Protein AF-A0A662J1X0-F1 (afdb_monomer)

Sequence (321 aa):
MKLNQGLIEALGNYLIKLSLKQIPLDTQYLPRQASPEALANYLIFMVSIDHRTGRGFKAKMEGRFYKGSDLLWKLGEIKWRKQPSFFTTTEMLKINMGEVVSWLTAPFSGKVVKKPGLRALLLRDTAKWLMKLFKGEAFKLIEAAQGSCMRLVELLRPFKAFSDPVAKKPYLLIKFLERGGLFQVEDPENLHVPVDNHLTRLALRIGLIELSRSDLETLRSGKVDLSFDVMLRMQTRSAFKRVADIAEVKPSILDDLLWLTGRTICLRQGAACVHKHKSPRKLQALVKGKWHRCPFEEVCEGLHDPAKRTLKEPEVTTWWY

Secondary structure (DSSP, 8-state):
-EE-HHHHHHHHHHHHHHTB------GGGS-TT--HHHHHHHHHHHHHT-S---TT-EEEETTEEEETHHHHHHHHHHHHHH-GGGGSHHHHHH--HHHHHHHSB-TTT--BPS-HHHHHHHHHHHHHHHHHHHTT-HHHHHHHTTT-HHHHHHHHTTSTTT--TT-HHHHHHHHHHHHTTS---S-GGG------HHHHHHHHHHT-EEPPHHHHHHHHHS---HHHHHHHHHHHHHHHHHHHHHTT--HHHHHHHHHHHHHHTS-SSS-GGGS-----HHHHTTB-S--SS-TTTTT-HHHH-HHHHT--------S--

Structure (mmCIF, N/CA/C/O backbone):
data_AF-A0A662J1X0-F1
#
_entry.id   AF-A0A662J1X0-F1
#
loop_
_atom_site.group_PDB
_atom_site.id
_atom_site.type_symbol
_atom_site.label_atom_id
_atom_site.label_alt_id
_atom_site.label_comp_id
_atom_site.label_asym_id
_atom_site.label_entity_id
_atom_site.label_seq_id
_atom_site.pdbx_PDB_ins_code
_atom_site.Cartn_x
_atom_site.Cartn_y
_atom_site.Cartn_z
_atom_site.occupancy
_atom_site.B_iso_or_equiv
_atom_site.auth_seq_id
_atom_site.auth_comp_id
_atom_site.auth_asym_id
_atom_site.auth_atom_id
_atom_site.pdbx_PDB_model_num
ATOM 1 N N . MET A 1 1 ? 3.361 10.763 -21.633 1.00 93.00 1 MET A N 1
ATOM 2 C CA . MET A 1 1 ? 3.734 9.412 -21.148 1.00 93.00 1 MET A CA 1
ATOM 3 C C . MET A 1 1 ? 2.938 8.323 -21.856 1.00 93.00 1 MET A C 1
ATOM 5 O O . MET A 1 1 ? 1.750 8.524 -22.092 1.00 93.00 1 MET A O 1
ATOM 9 N N . LYS A 1 2 ? 3.563 7.187 -22.180 1.00 95.69 2 LYS A N 1
ATOM 10 C CA . LYS A 1 2 ? 2.915 5.997 -22.768 1.00 95.69 2 LYS A CA 1
ATOM 11 C C . LYS A 1 2 ? 3.447 4.718 -22.113 1.00 95.69 2 LYS A C 1
ATOM 13 O O . LYS A 1 2 ? 4.482 4.749 -21.456 1.00 95.69 2 LYS A O 1
ATOM 18 N N . LEU A 1 3 ? 2.731 3.608 -22.265 1.00 97.94 3 LEU A N 1
ATOM 19 C CA . LEU A 1 3 ? 3.179 2.297 -21.787 1.00 97.94 3 LEU A CA 1
ATOM 20 C C . LEU A 1 3 ? 4.095 1.630 -22.820 1.00 97.94 3 LEU A C 1
ATOM 22 O O . LEU A 1 3 ? 3.709 1.539 -23.985 1.00 97.94 3 LEU A O 1
ATOM 26 N N . ASN A 1 4 ? 5.238 1.104 -22.378 1.00 97.94 4 ASN A N 1
ATOM 27 C CA . ASN A 1 4 ? 6.114 0.275 -23.208 1.00 97.94 4 ASN A CA 1
ATOM 28 C C . ASN A 1 4 ? 5.568 -1.164 -23.242 1.00 97.94 4 ASN A C 1
ATOM 30 O O . ASN A 1 4 ? 5.776 -1.925 -22.295 1.00 97.94 4 ASN A O 1
ATOM 34 N N . GLN A 1 5 ? 4.840 -1.529 -24.305 1.00 97.62 5 GLN A N 1
ATOM 35 C CA . GLN A 1 5 ? 4.214 -2.859 -24.406 1.00 97.62 5 GLN A CA 1
ATOM 36 C C . GLN A 1 5 ? 5.249 -3.986 -24.446 1.00 97.62 5 GLN A C 1
ATOM 38 O O . GLN A 1 5 ? 5.092 -4.968 -23.729 1.00 97.62 5 GLN A O 1
ATOM 43 N N . GLY A 1 6 ? 6.342 -3.808 -25.195 1.00 97.75 6 GLY A N 1
ATOM 44 C CA . GLY A 1 6 ? 7.384 -4.829 -25.322 1.00 97.75 6 GLY A CA 1
ATOM 45 C C . GLY A 1 6 ? 8.032 -5.177 -23.981 1.00 97.75 6 GLY A C 1
ATOM 46 O O . GLY A 1 6 ? 8.216 -6.350 -23.667 1.00 97.75 6 GLY A O 1
ATOM 47 N N . LEU A 1 7 ? 8.311 -4.181 -23.132 1.00 97.44 7 LEU A N 1
ATOM 48 C CA . LEU A 1 7 ? 8.834 -4.440 -21.785 1.00 97.44 7 LEU A CA 1
ATOM 49 C C . LEU A 1 7 ? 7.788 -4.987 -20.815 1.00 97.44 7 LEU A C 1
ATOM 51 O O . LEU A 1 7 ? 8.146 -5.745 -19.915 1.00 97.44 7 LEU A O 1
ATOM 55 N N . ILE A 1 8 ? 6.517 -4.610 -20.967 1.00 98.56 8 ILE A N 1
ATOM 56 C CA . ILE A 1 8 ? 5.421 -5.192 -20.183 1.00 98.56 8 ILE A CA 1
ATOM 57 C C . ILE A 1 8 ? 5.313 -6.693 -20.472 1.00 98.56 8 ILE A C 1
ATOM 59 O O . ILE A 1 8 ? 5.280 -7.487 -19.532 1.00 98.56 8 ILE A O 1
ATOM 63 N N . GLU A 1 9 ? 5.336 -7.080 -21.747 1.00 98.19 9 GLU A N 1
ATOM 64 C CA . GLU A 1 9 ? 5.325 -8.479 -22.183 1.00 98.19 9 GLU A CA 1
ATOM 65 C C . GLU A 1 9 ? 6.581 -9.226 -21.734 1.00 98.19 9 GLU A C 1
ATOM 67 O O . GLU A 1 9 ? 6.482 -10.301 -21.140 1.00 98.19 9 GLU A O 1
ATOM 72 N 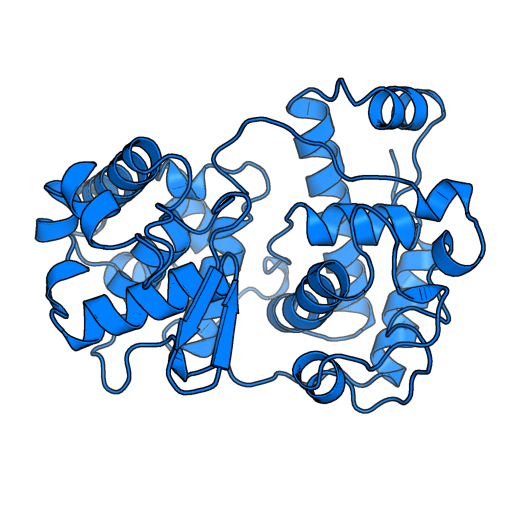N . ALA A 1 10 ? 7.766 -8.641 -21.933 1.00 97.81 10 ALA A N 1
ATOM 73 C CA . ALA A 1 10 ? 9.025 -9.241 -21.501 1.00 97.81 10 ALA A CA 1
ATOM 74 C C . ALA A 1 10 ? 9.059 -9.477 -19.984 1.00 97.81 10 ALA A C 1
ATOM 76 O O . ALA A 1 10 ? 9.441 -10.560 -19.536 1.00 97.81 10 ALA A O 1
ATOM 77 N N . LEU A 1 11 ? 8.623 -8.496 -19.183 1.00 97.38 11 LEU A N 1
ATOM 78 C CA . LEU A 1 11 ? 8.548 -8.641 -17.731 1.00 97.38 11 LEU A CA 1
ATOM 79 C C . LEU A 1 11 ? 7.513 -9.695 -17.328 1.00 97.38 11 LEU A C 1
ATOM 81 O O . LEU A 1 11 ? 7.830 -10.531 -16.487 1.00 97.38 11 LEU A O 1
ATOM 85 N N . GLY A 1 12 ? 6.314 -9.686 -17.917 1.00 97.00 12 GLY A N 1
ATOM 86 C CA . GLY A 1 12 ? 5.282 -10.690 -17.641 1.00 97.00 12 GLY A CA 1
ATOM 87 C C . GLY A 1 12 ? 5.796 -12.113 -17.883 1.00 97.00 12 GLY A C 1
ATOM 88 O O . GLY A 1 12 ? 5.816 -12.931 -16.964 1.00 97.00 12 GLY A O 1
ATOM 89 N N . ASN A 1 13 ? 6.348 -12.364 -19.071 1.00 96.50 13 ASN A N 1
ATOM 90 C CA . ASN A 1 13 ? 6.944 -13.651 -19.439 1.00 96.50 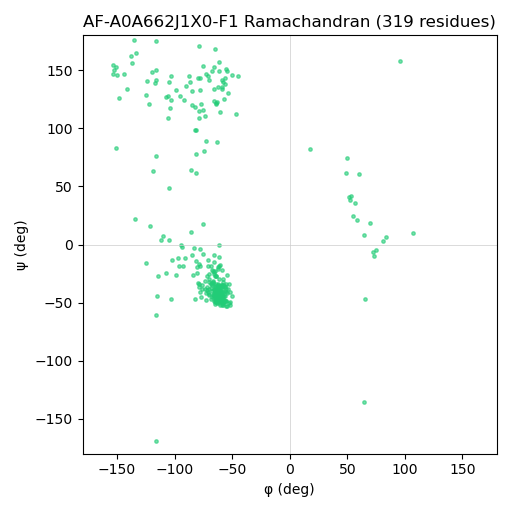13 ASN A CA 1
ATOM 91 C C . ASN A 1 13 ? 8.112 -14.050 -18.526 1.00 96.50 13 ASN A C 1
ATOM 93 O O . ASN A 1 13 ? 8.288 -15.222 -18.186 1.00 96.50 13 ASN A O 1
ATOM 97 N N . TYR A 1 14 ? 8.924 -13.084 -18.097 1.00 94.62 14 TYR A N 1
ATOM 98 C CA . TYR A 1 14 ? 10.011 -13.344 -17.160 1.00 94.62 14 TYR A CA 1
ATOM 99 C C . TYR A 1 14 ? 9.500 -13.728 -15.761 1.00 94.62 14 TYR A C 1
ATOM 101 O O . TYR A 1 14 ? 10.055 -14.622 -15.119 1.00 94.62 14 TYR A O 1
ATOM 109 N N . LEU A 1 15 ? 8.407 -13.122 -15.290 1.00 93.94 15 LEU A N 1
ATOM 110 C CA . LEU A 1 15 ? 7.808 -13.468 -13.999 1.00 93.94 15 LEU A CA 1
ATOM 111 C C . LEU A 1 15 ? 7.224 -14.886 -13.967 1.00 93.94 15 LEU A C 1
ATOM 113 O O . LEU A 1 15 ? 7.310 -15.530 -12.917 1.00 93.94 15 LEU A O 1
ATOM 117 N N . ILE A 1 16 ? 6.731 -15.406 -15.098 1.00 93.19 16 ILE A N 1
ATOM 118 C CA . ILE A 1 16 ? 6.344 -16.823 -15.232 1.00 93.19 16 ILE A CA 1
ATOM 119 C C . ILE A 1 16 ? 7.540 -17.723 -14.877 1.00 93.19 16 ILE A C 1
ATOM 121 O O . ILE A 1 16 ? 7.434 -18.609 -14.021 1.00 93.19 16 ILE A O 1
ATOM 125 N N . LYS A 1 17 ? 8.723 -17.434 -15.445 1.00 90.31 17 LYS A N 1
ATOM 126 C CA . LYS A 1 17 ? 9.968 -18.181 -15.172 1.00 90.31 17 LYS A CA 1
ATOM 127 C C . LYS A 1 17 ? 10.400 -18.090 -13.708 1.00 90.31 17 LYS A C 1
ATOM 129 O O . LYS A 1 17 ? 10.897 -19.065 -13.147 1.00 90.31 17 LYS A O 1
ATOM 134 N N . LEU A 1 18 ? 10.210 -16.933 -13.070 1.00 87.62 18 LEU A N 1
ATOM 135 C CA . LEU A 1 18 ? 10.526 -16.764 -11.648 1.00 87.62 18 LEU A CA 1
ATOM 136 C C . LEU A 1 18 ? 9.558 -17.506 -10.718 1.00 87.62 18 LEU A C 1
ATOM 138 O O . LEU A 1 18 ? 9.925 -17.765 -9.564 1.00 87.62 18 LEU A O 1
ATOM 142 N N . SER A 1 19 ? 8.376 -17.881 -11.223 1.00 87.75 19 SER A N 1
ATOM 143 C CA . SER A 1 19 ? 7.343 -18.649 -10.526 1.00 87.75 19 SER A CA 1
ATOM 144 C C . SER A 1 19 ? 7.037 -18.064 -9.148 1.00 87.75 19 SER A C 1
ATOM 146 O O . SER A 1 19 ? 7.469 -18.588 -8.110 1.00 87.75 19 SER A O 1
ATOM 148 N N . LEU A 1 20 ? 6.320 -16.940 -9.154 1.00 87.25 20 LEU A N 1
ATOM 149 C CA . LEU A 1 20 ? 5.979 -16.211 -7.939 1.00 87.25 20 LEU A CA 1
ATOM 150 C C . LEU A 1 20 ? 5.109 -17.046 -7.004 1.00 87.25 20 LEU A C 1
ATOM 152 O O . LEU A 1 20 ? 4.141 -17.684 -7.408 1.00 87.25 20 LEU A O 1
ATOM 156 N N . LYS A 1 21 ? 5.452 -17.005 -5.720 1.00 82.62 21 LYS A N 1
ATOM 157 C CA . LYS A 1 21 ? 4.656 -17.590 -4.650 1.00 82.62 21 LYS A CA 1
ATOM 158 C C . LYS A 1 21 ? 3.944 -16.497 -3.885 1.00 82.62 21 LYS A C 1
ATOM 160 O O . LYS A 1 21 ? 4.544 -15.487 -3.517 1.00 82.62 21 LYS A O 1
ATOM 165 N N . GLN A 1 22 ? 2.700 -16.771 -3.522 1.00 75.81 22 GLN A N 1
ATOM 166 C CA . GLN A 1 22 ? 2.105 -16.089 -2.391 1.00 75.81 22 GLN A CA 1
ATOM 167 C C . GLN A 1 22 ? 2.892 -16.473 -1.136 1.00 75.81 22 GLN A C 1
ATOM 169 O O . GLN A 1 22 ? 2.985 -17.648 -0.781 1.00 75.81 22 GLN A O 1
ATOM 174 N N . ILE A 1 23 ? 3.464 -15.485 -0.457 1.00 70.75 23 ILE A N 1
ATOM 175 C CA . ILE A 1 23 ? 3.900 -15.689 0.921 1.00 70.75 23 ILE A CA 1
ATOM 176 C C . ILE A 1 23 ? 2.683 -15.400 1.798 1.00 70.75 23 ILE A C 1
ATOM 178 O O . ILE A 1 23 ? 1.957 -14.434 1.524 1.00 70.75 23 ILE A O 1
ATOM 182 N N . PRO A 1 24 ? 2.449 -16.195 2.857 1.00 63.69 24 PRO A N 1
ATOM 183 C CA . PRO A 1 24 ? 1.530 -15.796 3.907 1.00 63.69 24 PRO A CA 1
ATOM 184 C C . PRO A 1 24 ? 1.791 -14.340 4.289 1.00 63.69 24 PRO A C 1
ATOM 186 O O . PRO A 1 24 ? 2.942 -13.883 4.296 1.00 63.69 24 PRO A O 1
ATOM 189 N N . LEU A 1 25 ? 0.741 -13.590 4.631 1.00 61.81 25 LEU A N 1
ATOM 190 C CA . LEU A 1 25 ? 0.988 -12.321 5.301 1.00 61.81 25 LEU A CA 1
ATOM 191 C C . LEU A 1 25 ? 1.942 -12.592 6.465 1.00 61.81 25 LEU A C 1
ATOM 193 O O . LEU A 1 25 ? 1.878 -13.673 7.051 1.00 61.81 25 LEU A O 1
ATOM 197 N N . ASP A 1 26 ? 2.835 -11.658 6.790 1.00 63.34 26 ASP A N 1
ATOM 198 C CA . ASP A 1 26 ? 3.618 -11.794 8.015 1.00 63.34 26 ASP A CA 1
ATOM 199 C C . ASP A 1 26 ? 2.606 -11.759 9.176 1.00 63.34 26 ASP A C 1
ATOM 201 O O . ASP A 1 26 ? 2.229 -10.690 9.653 1.00 63.34 26 ASP A O 1
ATOM 205 N N . THR A 1 27 ? 2.075 -12.933 9.548 1.00 51.84 27 THR A N 1
ATOM 206 C CA . THR A 1 27 ? 0.922 -13.128 10.444 1.00 51.84 27 THR A CA 1
ATOM 207 C C . THR A 1 27 ? 1.196 -12.574 11.829 1.00 51.84 27 THR A C 1
ATOM 209 O O . THR A 1 27 ? 0.286 -12.433 12.634 1.00 51.84 27 THR A O 1
ATOM 212 N N . GLN A 1 28 ? 2.449 -12.210 12.097 1.00 59.34 28 GLN A N 1
ATOM 213 C CA . GLN A 1 28 ? 2.858 -11.454 13.266 1.00 59.34 28 GLN A CA 1
ATOM 214 C C . GLN A 1 28 ? 2.209 -10.066 13.367 1.00 59.34 28 GLN A C 1
ATOM 216 O O . GLN A 1 28 ? 2.307 -9.464 14.426 1.00 59.34 28 GLN A O 1
ATOM 221 N N . TYR A 1 29 ? 1.645 -9.516 12.284 1.00 69.25 29 TYR A N 1
ATOM 222 C CA . TYR A 1 29 ? 0.969 -8.215 12.308 1.00 69.25 29 TYR A CA 1
ATOM 223 C C . TYR A 1 29 ? -0.550 -8.323 12.336 1.00 69.25 29 TYR A C 1
ATOM 225 O O . TYR A 1 29 ? -1.207 -7.322 12.591 1.00 69.25 29 TYR A O 1
ATOM 233 N N . LEU A 1 30 ? -1.116 -9.502 12.067 1.00 79.19 30 LEU A N 1
ATOM 234 C CA . LEU A 1 30 ? -2.556 -9.677 12.166 1.00 79.19 30 LEU A CA 1
ATOM 235 C C . LEU A 1 30 ? -2.951 -10.115 13.575 1.00 79.19 30 LEU A C 1
ATOM 237 O O . LEU A 1 30 ? -2.328 -11.026 14.128 1.00 79.19 30 LEU A O 1
ATOM 241 N N . PRO A 1 31 ? -4.023 -9.531 14.126 1.00 82.19 31 PRO A N 1
ATOM 242 C CA . PRO A 1 31 ? -4.758 -10.100 15.239 1.00 82.19 31 PRO A CA 1
ATOM 243 C C . PRO A 1 31 ? -5.059 -11.588 15.033 1.00 82.19 31 PRO A C 1
ATOM 245 O O . PRO A 1 31 ? -5.828 -11.960 14.148 1.00 82.19 31 PRO A O 1
ATOM 248 N N . ARG A 1 32 ? -4.452 -12.461 15.840 1.00 77.62 32 ARG A N 1
ATOM 249 C CA . ARG A 1 32 ? -4.787 -13.893 15.841 1.00 77.62 32 ARG A CA 1
ATOM 250 C C . ARG A 1 32 ? -6.083 -14.104 16.621 1.00 77.62 32 ARG A C 1
ATOM 252 O O . ARG A 1 32 ? -6.279 -13.446 17.637 1.00 77.62 32 ARG A O 1
ATOM 259 N N . GLN A 1 33 ? -6.923 -15.040 16.170 1.00 80.62 33 GLN A N 1
ATOM 260 C CA . GLN A 1 33 ? -8.179 -15.421 16.844 1.00 80.62 33 GLN A CA 1
ATOM 261 C C . GLN A 1 33 ? -9.174 -14.256 17.029 1.00 80.62 33 GLN A C 1
ATOM 263 O O . GLN A 1 33 ? -10.048 -14.306 17.889 1.00 80.62 33 GLN A O 1
ATOM 268 N N . ALA A 1 34 ? -9.043 -13.190 16.238 1.00 88.56 34 ALA A N 1
ATOM 269 C CA . ALA A 1 34 ? -9.998 -12.093 16.238 1.00 88.56 34 ALA A CA 1
ATOM 270 C C . ALA A 1 34 ? -11.308 -12.523 15.563 1.00 88.56 34 ALA A C 1
ATOM 272 O O . ALA A 1 34 ? -11.288 -13.285 14.595 1.00 88.56 34 ALA A O 1
ATOM 273 N N . SER A 1 35 ? -12.439 -11.993 16.037 1.00 95.00 35 SER A N 1
ATOM 274 C CA . SER A 1 35 ? -13.692 -12.082 15.284 1.00 95.00 35 SER A CA 1
ATOM 275 C C . SER A 1 35 ? -13.553 -11.364 13.932 1.00 95.00 35 SER A C 1
ATOM 277 O O . SER A 1 35 ? -12.721 -10.453 13.815 1.00 95.00 35 SER A O 1
ATOM 279 N N . PRO A 1 36 ? -14.375 -11.710 12.922 1.00 95.75 36 PRO A N 1
ATOM 280 C CA . PRO A 1 36 ? -14.370 -11.020 11.633 1.00 95.75 36 PRO A CA 1
ATOM 281 C C . PRO A 1 36 ? -14.451 -9.493 11.761 1.00 95.75 36 PRO A C 1
ATOM 283 O O . PRO A 1 36 ? -13.647 -8.781 11.164 1.00 95.75 36 PRO A O 1
ATOM 286 N N . GLU A 1 37 ? -15.330 -8.990 12.632 1.00 97.38 37 GLU A N 1
ATOM 287 C CA . GLU A 1 37 ? -15.473 -7.555 12.910 1.00 97.38 37 GLU A CA 1
ATOM 288 C C . GLU A 1 37 ? -14.223 -6.943 13.557 1.00 97.38 37 GLU A C 1
ATOM 290 O O . GLU A 1 37 ? -13.772 -5.870 13.158 1.00 97.38 37 GLU A O 1
ATOM 295 N N . ALA A 1 38 ? -13.612 -7.615 14.537 1.00 96.81 38 ALA A N 1
ATOM 296 C CA . ALA A 1 38 ? -12.407 -7.103 15.188 1.00 96.81 38 ALA A CA 1
ATOM 297 C C . ALA A 1 38 ? -11.212 -7.046 14.220 1.00 96.81 38 ALA A C 1
ATOM 299 O O . ALA A 1 38 ? -10.431 -6.090 14.256 1.00 96.81 38 ALA A O 1
ATOM 300 N N . LEU A 1 39 ? -11.079 -8.042 13.339 1.00 95.94 39 LEU A N 1
ATOM 301 C CA . LEU A 1 39 ? -10.048 -8.058 12.305 1.00 95.94 39 LEU A CA 1
ATOM 302 C C . LEU A 1 39 ? -10.320 -6.999 11.224 1.00 95.94 39 LEU A C 1
ATOM 304 O O . LEU A 1 39 ? -9.395 -6.276 10.852 1.00 95.94 39 LEU A O 1
ATOM 308 N N . ALA A 1 40 ? -11.569 -6.850 10.773 1.00 97.44 40 ALA A N 1
ATOM 309 C CA . ALA A 1 40 ? -11.978 -5.815 9.822 1.00 97.44 40 ALA A CA 1
ATOM 310 C C . ALA A 1 40 ? -11.652 -4.409 10.344 1.00 97.44 40 ALA A C 1
ATOM 312 O O . ALA A 1 40 ? -11.004 -3.623 9.649 1.00 97.44 40 ALA A O 1
ATOM 313 N N . ASN A 1 41 ? -12.018 -4.130 11.597 1.00 98.06 41 ASN A N 1
ATOM 314 C CA . ASN A 1 41 ? -11.705 -2.886 12.293 1.00 98.06 41 ASN A CA 1
ATOM 315 C C . ASN A 1 41 ? -10.198 -2.624 12.356 1.00 98.06 41 ASN A C 1
ATOM 317 O O . ASN A 1 41 ? -9.721 -1.564 11.947 1.00 98.06 41 ASN A O 1
ATOM 321 N N . TYR A 1 42 ? -9.422 -3.605 12.820 1.00 97.75 42 TYR A N 1
ATOM 322 C CA . TYR A 1 42 ? -7.969 -3.473 12.868 1.00 97.75 42 TYR A CA 1
ATOM 323 C C . TYR A 1 42 ? -7.391 -3.118 11.492 1.00 97.75 42 TYR A C 1
ATOM 325 O O . TYR A 1 42 ? -6.623 -2.163 11.364 1.00 97.75 42 TYR A O 1
ATOM 333 N N . LEU A 1 43 ? -7.795 -3.845 10.449 1.00 97.00 43 LEU A N 1
ATOM 334 C CA . LEU A 1 43 ? -7.279 -3.660 9.097 1.00 97.00 43 LEU A CA 1
ATOM 335 C C . LEU A 1 43 ? -7.645 -2.294 8.512 1.00 97.00 43 LEU A C 1
ATOM 337 O O . LEU A 1 43 ? -6.752 -1.591 8.034 1.00 97.00 43 LEU A O 1
ATOM 341 N N . ILE A 1 44 ? -8.914 -1.880 8.578 1.00 98.44 44 ILE A N 1
ATOM 342 C CA . ILE A 1 44 ? -9.338 -0.602 7.993 1.00 98.44 44 ILE A CA 1
ATOM 343 C C . ILE A 1 44 ? -8.657 0.586 8.684 1.00 98.44 44 ILE A C 1
ATOM 345 O O . ILE A 1 44 ? -8.147 1.486 8.006 1.00 98.44 44 ILE A O 1
ATOM 349 N N . PHE A 1 45 ? -8.548 0.576 10.016 1.00 98.62 45 PHE A N 1
ATOM 350 C CA . PHE A 1 45 ? -7.903 1.661 10.755 1.00 98.62 45 PHE A CA 1
ATOM 351 C C . PHE A 1 45 ? -6.387 1.682 10.552 1.00 98.62 45 PHE A C 1
ATOM 353 O O . PHE A 1 45 ? -5.815 2.754 10.336 1.00 98.62 45 PHE A O 1
ATOM 360 N N . MET A 1 46 ? -5.723 0.524 10.535 1.00 98.00 46 MET A N 1
ATOM 361 C CA . MET A 1 46 ? -4.284 0.462 10.269 1.00 98.00 46 MET A CA 1
ATOM 362 C C . MET A 1 46 ? -3.938 0.911 8.844 1.00 98.00 46 MET A C 1
ATOM 364 O O . MET A 1 46 ? -3.031 1.729 8.665 1.00 98.00 46 MET A O 1
ATOM 368 N N . VAL A 1 47 ? -4.698 0.473 7.832 1.00 97.81 47 VAL A N 1
ATOM 369 C CA . VAL A 1 47 ? -4.508 0.918 6.439 1.00 97.81 47 VAL A CA 1
ATOM 370 C C . VAL A 1 47 ? -4.752 2.420 6.293 1.00 97.81 47 VAL A C 1
ATOM 372 O O . VAL A 1 47 ? -4.022 3.099 5.560 1.00 97.81 47 VAL A O 1
ATOM 375 N N . SER A 1 48 ? -5.711 2.977 7.037 1.00 98.50 48 SER A N 1
ATOM 376 C CA . SER A 1 48 ? -6.029 4.408 6.984 1.00 98.50 48 SER A CA 1
ATOM 377 C C . SER A 1 48 ? -4.808 5.296 7.264 1.00 98.50 48 SER A C 1
ATOM 379 O O . SER A 1 48 ? -4.627 6.353 6.643 1.00 98.50 48 SER A O 1
ATOM 381 N N . ILE A 1 49 ? -3.904 4.834 8.132 1.00 97.88 49 ILE A N 1
ATOM 382 C CA . ILE A 1 49 ? -2.696 5.557 8.550 1.00 97.88 49 ILE A CA 1
ATOM 383 C C . ILE A 1 49 ? -1.390 5.033 7.934 1.00 97.88 49 ILE A C 1
ATOM 385 O O . ILE A 1 49 ? -0.324 5.583 8.232 1.00 97.88 49 ILE A O 1
ATOM 389 N N . ASP A 1 50 ? -1.451 4.050 7.031 1.00 95.44 50 ASP A N 1
ATOM 390 C CA . ASP A 1 50 ? -0.272 3.457 6.386 1.00 95.44 50 ASP A CA 1
ATOM 391 C C . ASP A 1 50 ? 0.251 4.305 5.211 1.00 95.44 50 ASP A C 1
ATOM 393 O O . ASP A 1 50 ? -0.018 4.064 4.029 1.00 95.44 50 ASP A O 1
ATOM 397 N N . HIS A 1 51 ? 0.964 5.373 5.572 1.00 93.12 51 HIS A N 1
ATOM 398 C CA . HIS A 1 51 ? 1.642 6.302 4.664 1.00 93.12 51 HIS A CA 1
ATOM 399 C C . HIS A 1 51 ? 2.834 6.958 5.376 1.00 93.12 51 HIS A C 1
ATOM 401 O O . HIS A 1 51 ? 2.768 7.209 6.575 1.00 93.12 51 HIS A O 1
ATOM 407 N N . ARG A 1 52 ? 3.926 7.277 4.671 1.00 89.50 52 ARG A N 1
ATOM 408 C CA . ARG A 1 52 ? 5.120 8.033 5.154 1.00 89.50 52 ARG A CA 1
ATOM 409 C C . ARG A 1 52 ? 5.317 8.148 6.678 1.00 89.50 52 ARG A C 1
ATOM 411 O O . ARG A 1 52 ? 5.060 9.197 7.269 1.00 89.50 52 ARG A O 1
ATOM 418 N N . THR A 1 53 ? 5.894 7.137 7.319 1.00 92.25 53 THR A N 1
ATOM 419 C CA . THR A 1 53 ? 6.157 7.153 8.775 1.00 92.25 53 THR A CA 1
ATOM 420 C C . THR A 1 53 ? 7.272 8.111 9.215 1.00 92.25 53 THR A C 1
ATOM 422 O O . THR A 1 53 ? 7.407 8.398 10.400 1.00 92.25 53 THR A O 1
ATOM 425 N N . GLY A 1 54 ? 8.076 8.618 8.275 1.00 90.50 54 GLY A N 1
ATOM 426 C CA . GLY A 1 54 ? 9.177 9.548 8.537 1.00 90.50 54 GLY A CA 1
ATOM 427 C C . GLY A 1 54 ? 10.550 8.889 8.684 1.00 90.50 54 GLY A C 1
ATOM 428 O O . GLY A 1 54 ? 10.688 7.697 8.972 1.00 90.50 54 GLY A O 1
ATOM 429 N N . ARG A 1 55 ? 11.599 9.693 8.461 1.00 89.06 55 ARG A N 1
ATOM 430 C CA . ARG A 1 55 ? 12.997 9.259 8.582 1.00 89.06 55 ARG A CA 1
ATOM 431 C C . ARG A 1 55 ? 13.306 8.919 10.039 1.00 89.06 55 ARG A C 1
ATOM 433 O O . ARG A 1 55 ? 12.974 9.677 10.946 1.00 89.06 55 ARG A O 1
ATOM 440 N N . GLY A 1 56 ? 13.966 7.783 10.249 1.00 90.81 56 GLY A N 1
ATOM 441 C CA . GLY A 1 56 ? 14.373 7.338 11.582 1.00 90.81 56 GLY A CA 1
ATOM 442 C C . GLY A 1 56 ? 13.273 6.663 12.402 1.00 90.81 56 GLY A C 1
ATOM 443 O O . GLY A 1 56 ? 13.557 6.273 13.524 1.00 90.81 56 GLY A O 1
ATOM 444 N N . PHE A 1 57 ? 12.064 6.465 11.862 1.00 96.00 57 PHE A N 1
ATOM 445 C CA . PHE A 1 57 ? 11.042 5.640 12.512 1.00 96.00 57 PHE A CA 1
ATOM 446 C C . PHE A 1 57 ? 11.425 4.153 12.401 1.00 96.00 57 PHE A C 1
ATOM 448 O O . PHE A 1 57 ? 11.148 3.496 11.390 1.00 96.00 57 PHE A O 1
ATOM 455 N N . LYS A 1 58 ? 12.183 3.667 13.391 1.00 96.06 58 LYS A N 1
ATOM 456 C CA . LYS A 1 58 ? 12.771 2.321 13.458 1.00 96.06 58 LYS A CA 1
ATOM 457 C C . LYS A 1 58 ? 12.972 1.884 14.913 1.00 96.06 58 LYS A C 1
ATOM 459 O O . LYS A 1 58 ? 13.234 2.728 15.761 1.00 96.06 58 LYS A O 1
ATOM 464 N N . ALA A 1 59 ? 12.905 0.584 15.180 1.00 95.19 59 ALA A N 1
ATOM 465 C CA . ALA A 1 59 ? 13.162 0.003 16.498 1.00 95.19 59 ALA A CA 1
ATOM 466 C C . ALA A 1 59 ? 13.652 -1.448 16.373 1.00 95.19 59 ALA A C 1
ATOM 468 O O . ALA A 1 59 ? 13.339 -2.132 15.397 1.00 95.19 59 ALA A O 1
ATOM 469 N N . LYS A 1 60 ? 14.404 -1.928 17.369 1.00 94.25 60 LYS A N 1
ATOM 470 C CA . LYS A 1 60 ? 14.710 -3.355 17.539 1.00 94.25 60 LYS A CA 1
ATOM 471 C C . LYS A 1 60 ? 13.832 -3.897 18.665 1.00 94.25 60 LYS A C 1
ATOM 473 O O . LYS A 1 60 ? 13.837 -3.339 19.756 1.00 94.25 60 LYS A O 1
ATOM 478 N N . MET A 1 61 ? 13.064 -4.944 18.388 1.00 89.88 61 MET A N 1
ATOM 479 C CA . MET A 1 61 ? 12.116 -5.555 19.325 1.00 89.88 61 MET A CA 1
ATOM 480 C C . MET A 1 61 ? 12.165 -7.068 19.133 1.00 89.88 61 MET A C 1
ATOM 482 O O . MET A 1 61 ? 12.164 -7.522 17.991 1.00 89.88 61 MET A O 1
ATOM 486 N N . GLU A 1 62 ? 12.237 -7.839 20.222 1.00 86.75 62 GLU A N 1
ATOM 487 C CA . GLU A 1 62 ? 12.247 -9.316 20.164 1.00 86.75 62 GLU A CA 1
ATOM 488 C C . GLU A 1 62 ? 13.341 -9.855 19.211 1.00 86.75 62 GLU A C 1
ATOM 490 O O . GLU A 1 62 ? 13.108 -10.711 18.365 1.00 86.75 62 GLU A O 1
ATOM 495 N N . GLY A 1 63 ? 14.542 -9.262 19.257 1.00 86.38 63 GLY A N 1
ATOM 496 C CA . GLY A 1 63 ? 15.666 -9.633 18.384 1.00 86.38 63 GLY A CA 1
ATOM 497 C C . GLY A 1 63 ? 15.542 -9.190 16.917 1.00 86.38 63 GLY A C 1
ATOM 498 O O . GLY A 1 63 ? 16.539 -9.214 16.194 1.00 86.38 63 GLY A O 1
ATOM 499 N N . ARG A 1 64 ? 14.376 -8.701 16.478 1.00 88.62 64 ARG A N 1
ATOM 500 C CA . ARG A 1 64 ? 14.098 -8.290 15.095 1.00 88.62 64 ARG A CA 1
ATOM 501 C C . ARG A 1 64 ? 14.120 -6.772 14.930 1.00 88.62 64 ARG A C 1
ATOM 503 O O . ARG A 1 64 ? 13.718 -6.015 15.808 1.00 88.62 64 ARG A O 1
ATOM 510 N N . PHE A 1 65 ? 14.595 -6.315 13.775 1.00 90.44 65 PHE A N 1
ATOM 511 C CA . PHE A 1 65 ? 14.613 -4.900 13.417 1.00 90.44 65 PHE A CA 1
ATOM 512 C C . PHE A 1 65 ? 13.382 -4.531 12.583 1.00 90.44 65 PHE A C 1
ATOM 514 O O . PHE A 1 65 ? 13.105 -5.158 11.560 1.00 90.44 65 PHE A O 1
ATOM 521 N N . TYR A 1 66 ? 12.676 -3.488 13.010 1.00 92.12 66 TYR A N 1
ATOM 522 C CA . TYR A 1 66 ? 11.491 -2.936 12.363 1.00 92.12 66 TYR A CA 1
ATOM 523 C C . TYR A 1 66 ? 11.772 -1.501 11.924 1.00 92.12 66 TYR A C 1
ATOM 525 O O . TYR A 1 66 ? 12.382 -0.716 12.652 1.00 92.12 66 TYR A O 1
ATOM 533 N N . LYS A 1 67 ? 11.316 -1.131 10.729 1.00 92.31 67 LYS A N 1
ATOM 534 C CA . LYS A 1 67 ? 11.482 0.214 10.166 1.00 92.31 67 LYS A CA 1
ATOM 535 C C . LYS A 1 67 ? 10.239 0.579 9.378 1.00 92.31 67 LYS A C 1
ATOM 537 O O . LYS A 1 67 ? 9.684 -0.268 8.694 1.00 92.31 67 LYS A O 1
ATOM 542 N N . GLY A 1 68 ? 9.874 1.854 9.361 1.00 93.00 68 GLY A N 1
ATOM 543 C CA . GLY A 1 68 ? 8.835 2.329 8.455 1.00 93.00 68 GLY A CA 1
ATOM 544 C C . GLY A 1 68 ? 7.465 1.720 8.762 1.00 93.00 68 GLY A C 1
ATOM 545 O O . GLY A 1 68 ? 7.092 1.608 9.930 1.00 93.00 68 GLY A O 1
ATOM 546 N N . SER A 1 69 ? 6.756 1.287 7.716 1.00 92.12 69 SER A N 1
ATOM 547 C CA . SER A 1 69 ? 5.476 0.580 7.837 1.00 92.12 69 SER A CA 1
ATOM 548 C C . SER A 1 69 ? 5.586 -0.700 8.674 1.00 92.12 69 SER A C 1
ATOM 550 O O . SER A 1 69 ? 4.704 -0.954 9.481 1.00 92.12 69 SER A O 1
ATOM 552 N N . ASP A 1 70 ? 6.691 -1.453 8.612 1.00 92.06 70 ASP A N 1
ATOM 553 C CA . ASP A 1 70 ? 6.851 -2.660 9.448 1.00 92.06 70 ASP A CA 1
ATOM 554 C C . ASP A 1 70 ? 6.768 -2.347 10.949 1.00 92.06 70 ASP A C 1
ATOM 556 O O . ASP A 1 70 ? 6.264 -3.153 11.727 1.00 92.06 70 ASP A O 1
ATOM 560 N N . LEU A 1 71 ? 7.290 -1.185 11.368 1.00 94.56 71 LEU A N 1
ATOM 561 C CA . LEU A 1 71 ? 7.195 -0.743 12.760 1.00 94.56 71 LEU A CA 1
ATOM 562 C C . LEU A 1 71 ? 5.793 -0.218 13.078 1.00 94.56 71 LEU A C 1
ATOM 564 O O . LEU A 1 71 ? 5.288 -0.493 14.160 1.00 94.56 71 LEU A O 1
ATOM 568 N N . LEU A 1 72 ? 5.160 0.497 12.141 1.00 95.88 72 LEU A N 1
ATOM 569 C CA . LEU A 1 72 ? 3.772 0.951 12.276 1.00 95.88 72 LEU A CA 1
ATOM 570 C C . LEU A 1 72 ? 2.845 -0.237 12.569 1.00 95.88 72 LEU A C 1
ATOM 572 O O . LEU A 1 72 ? 2.140 -0.231 13.574 1.00 95.88 72 LEU A O 1
ATOM 576 N N . TRP A 1 73 ? 2.917 -1.279 11.740 1.00 94.94 73 TRP A N 1
ATOM 577 C CA . TRP A 1 73 ? 2.126 -2.498 11.893 1.00 94.94 73 TRP A CA 1
ATOM 578 C C . TRP A 1 73 ? 2.487 -3.279 13.164 1.00 94.94 73 TRP A C 1
ATOM 580 O O . TRP A 1 73 ? 1.584 -3.722 13.870 1.00 94.94 73 TRP A O 1
ATOM 590 N N . LYS A 1 74 ? 3.773 -3.363 13.546 1.00 94.25 74 LYS A N 1
ATOM 591 C CA . LYS A 1 74 ? 4.171 -3.990 14.824 1.00 94.25 74 LYS A CA 1
ATOM 592 C C . LYS A 1 74 ? 3.586 -3.268 16.041 1.00 94.25 74 LYS A C 1
ATOM 594 O O . LYS A 1 74 ? 3.089 -3.916 16.954 1.00 94.25 74 LYS A O 1
ATOM 599 N N . LEU A 1 75 ? 3.629 -1.935 16.069 1.00 95.50 75 LEU A N 1
ATOM 600 C CA . LEU A 1 75 ? 3.040 -1.155 17.164 1.00 95.50 75 LEU A CA 1
ATOM 601 C C . LEU A 1 75 ? 1.511 -1.252 17.171 1.00 95.50 75 LEU A C 1
ATOM 603 O O . LEU A 1 75 ? 0.904 -1.250 18.241 1.00 95.50 75 LEU A O 1
ATOM 607 N N . GLY A 1 76 ? 0.884 -1.374 15.998 1.00 95.81 76 GLY A N 1
ATOM 608 C CA . GLY A 1 76 ? -0.540 -1.677 15.882 1.00 95.81 76 GLY A CA 1
ATOM 609 C C . GLY A 1 76 ? -0.900 -3.024 16.495 1.00 95.81 76 GLY A C 1
ATOM 610 O O . GLY A 1 76 ? -1.796 -3.079 17.330 1.00 95.81 76 GLY A O 1
ATOM 611 N N . GLU A 1 77 ? -0.175 -4.091 16.146 1.00 94.06 77 GLU A N 1
ATOM 612 C CA . GLU A 1 77 ? -0.370 -5.419 16.750 1.00 94.06 77 GLU A CA 1
ATOM 613 C C . GLU A 1 77 ? -0.216 -5.377 18.272 1.00 94.06 77 GLU A C 1
ATOM 615 O O . GLU A 1 77 ? -1.094 -5.846 18.990 1.00 94.06 77 GLU A O 1
ATOM 620 N N . ILE A 1 78 ? 0.848 -4.747 18.782 1.00 93.81 78 ILE A N 1
ATOM 621 C CA . ILE A 1 78 ? 1.073 -4.629 20.229 1.00 93.81 78 ILE A CA 1
ATOM 622 C C . ILE A 1 78 ? -0.081 -3.895 20.914 1.00 93.81 78 ILE A C 1
ATOM 624 O O . ILE A 1 78 ? -0.500 -4.291 22.003 1.00 93.81 78 ILE A O 1
ATOM 628 N N . LYS A 1 79 ? -0.594 -2.821 20.302 1.00 96.06 79 LYS A N 1
ATOM 629 C CA . LYS A 1 79 ? -1.730 -2.074 20.846 1.00 96.06 79 LYS A CA 1
ATOM 630 C C . LYS A 1 79 ? -3.000 -2.915 20.836 1.00 96.06 79 LYS A C 1
ATOM 632 O O . LYS A 1 79 ? -3.688 -2.935 21.850 1.00 96.06 79 LYS A O 1
ATOM 637 N N . TRP A 1 80 ? -3.260 -3.643 19.752 1.00 94.88 80 TRP A N 1
ATOM 638 C CA . TRP A 1 80 ? -4.406 -4.542 19.659 1.00 94.88 80 TRP A CA 1
ATOM 639 C C . TRP A 1 80 ? -4.333 -5.637 20.725 1.00 94.88 80 TRP A C 1
ATOM 641 O O . TRP A 1 80 ? -5.278 -5.808 21.481 1.00 94.88 80 TRP A O 1
ATOM 651 N N . ARG A 1 81 ? -3.183 -6.306 20.875 1.00 92.75 81 ARG A N 1
ATOM 652 C CA . ARG A 1 81 ? -2.993 -7.368 21.876 1.00 92.75 81 ARG A CA 1
ATOM 653 C C . ARG A 1 81 ? -3.203 -6.878 23.311 1.00 92.75 81 ARG A C 1
ATOM 655 O O . ARG A 1 81 ? -3.688 -7.631 24.145 1.00 92.75 81 ARG A O 1
ATOM 662 N N . LYS A 1 82 ? -2.828 -5.630 23.605 1.00 94.62 82 LYS A N 1
ATOM 663 C CA . LYS A 1 82 ? -3.034 -5.015 24.926 1.00 94.62 82 LYS A CA 1
ATOM 664 C C . LYS A 1 82 ? -4.466 -4.527 25.143 1.00 94.62 82 LYS A C 1
ATOM 666 O O . LYS A 1 82 ? -4.952 -4.568 26.264 1.00 94.62 82 LYS A O 1
ATOM 671 N N . GLN A 1 83 ? -5.103 -4.003 24.100 1.00 95.56 83 GLN A N 1
ATOM 672 C CA . GLN A 1 83 ? -6.417 -3.373 24.172 1.00 95.56 83 GLN A CA 1
ATOM 673 C C . GLN A 1 83 ? -7.142 -3.537 22.824 1.00 95.56 83 GLN A C 1
ATOM 675 O O . GLN A 1 83 ? -7.123 -2.611 22.007 1.00 95.56 83 GLN A O 1
ATOM 680 N N . PRO A 1 84 ? -7.799 -4.686 22.569 1.00 91.81 84 PRO A N 1
ATOM 681 C CA . PRO A 1 84 ? -8.476 -4.934 21.293 1.00 91.81 84 PRO A CA 1
ATOM 682 C C . PRO A 1 84 ? -9.554 -3.890 20.977 1.00 91.81 84 PRO A C 1
ATOM 684 O O . PRO A 1 84 ? -9.701 -3.477 19.827 1.00 91.81 84 PRO A O 1
ATOM 687 N N . SER A 1 85 ? -10.245 -3.395 22.013 1.00 95.31 85 SER A N 1
ATOM 688 C CA . SER A 1 85 ? -11.280 -2.359 21.906 1.00 95.31 85 SER A CA 1
ATOM 689 C C . SER A 1 85 ? -10.770 -1.026 21.355 1.00 95.31 85 SER A C 1
ATOM 691 O O . SER A 1 85 ? -11.570 -0.239 20.854 1.00 95.31 85 SER A O 1
ATOM 693 N N . PHE A 1 86 ? -9.452 -0.785 21.380 1.00 97.81 86 PHE A N 1
ATOM 694 C CA . PHE A 1 86 ? -8.851 0.431 20.838 1.00 97.81 86 PHE A CA 1
ATOM 695 C C . PHE A 1 86 ? -9.211 0.643 19.369 1.00 97.81 86 PHE A C 1
ATOM 697 O O . PHE A 1 86 ? -9.439 1.771 18.961 1.00 97.81 86 PHE A O 1
ATOM 704 N N . PHE A 1 87 ? -9.296 -0.430 18.580 1.00 97.56 87 PHE A N 1
ATOM 705 C CA . PHE A 1 87 ? -9.614 -0.350 17.154 1.00 97.56 87 PHE A CA 1
ATOM 706 C C . PHE A 1 87 ? -11.116 -0.316 16.863 1.00 97.56 87 PHE A C 1
ATOM 708 O O . PHE A 1 87 ? -11.503 -0.452 15.713 1.00 97.56 87 PHE A O 1
ATOM 715 N N . THR A 1 88 ? -11.981 -0.136 17.860 1.00 98.31 88 THR A N 1
ATOM 716 C CA . THR A 1 88 ? -13.418 0.023 17.601 1.00 98.31 88 THR A CA 1
ATOM 717 C C . THR A 1 88 ? -13.725 1.408 17.044 1.00 98.31 88 THR A C 1
ATOM 719 O O . THR A 1 88 ? -13.043 2.391 17.345 1.00 98.31 88 THR A O 1
ATOM 722 N N . THR A 1 89 ? -14.810 1.512 16.281 1.00 98.44 89 THR A N 1
ATOM 723 C CA . THR A 1 89 ? -15.297 2.792 15.759 1.00 98.44 89 THR A CA 1
ATOM 724 C C . THR A 1 89 ? -15.538 3.822 16.868 1.00 98.44 89 THR A C 1
ATOM 726 O O . THR A 1 89 ? -15.153 4.981 16.719 1.00 98.44 89 THR A O 1
ATOM 729 N N . THR A 1 90 ? -16.094 3.411 18.012 1.00 98.31 90 THR A N 1
ATOM 730 C CA . THR A 1 90 ? -16.349 4.295 19.163 1.00 98.31 90 THR A CA 1
ATOM 731 C C . THR A 1 90 ? -15.074 4.932 19.716 1.00 98.31 90 THR A C 1
ATOM 733 O O . THR A 1 90 ? -15.063 6.134 19.992 1.00 98.31 90 THR A O 1
ATOM 736 N N . GLU A 1 91 ? -13.994 4.161 19.848 1.00 98.44 91 GLU A N 1
ATOM 737 C CA . GLU A 1 91 ? -12.703 4.676 20.318 1.00 98.44 91 GLU A CA 1
ATOM 738 C C . GLU A 1 91 ? -12.026 5.529 19.239 1.00 98.44 91 GLU A C 1
ATOM 740 O O . GLU A 1 91 ? -11.553 6.638 19.500 1.00 98.44 91 GLU A O 1
ATOM 745 N N . MET A 1 92 ? -12.077 5.080 17.983 1.00 98.56 92 MET A N 1
ATOM 746 C CA . MET A 1 92 ? -11.492 5.801 16.853 1.00 98.56 92 MET A CA 1
ATOM 747 C C . MET A 1 92 ? -12.187 7.132 16.549 1.00 98.56 92 MET A C 1
ATOM 749 O O . MET A 1 92 ? -11.549 8.016 15.991 1.00 98.56 92 MET A O 1
ATOM 753 N N . LEU A 1 93 ? -13.448 7.341 16.944 1.00 98.44 93 LEU A N 1
ATOM 754 C CA . LEU A 1 93 ? -14.106 8.655 16.881 1.00 98.44 93 LEU A CA 1
ATOM 755 C C . LEU A 1 93 ? -13.486 9.684 17.835 1.00 98.44 93 LEU A C 1
ATOM 757 O O . LEU A 1 93 ? -13.483 10.882 17.533 1.00 98.44 93 LEU A O 1
ATOM 761 N N . LYS A 1 94 ? -12.984 9.224 18.984 1.00 98.38 94 LYS A N 1
ATOM 762 C CA . LYS A 1 94 ? -12.451 10.070 20.060 1.00 98.38 94 LYS A CA 1
ATOM 763 C C . LYS A 1 94 ? -10.946 10.289 19.936 1.00 98.38 94 LYS A C 1
ATOM 765 O O . LYS A 1 94 ? -10.441 11.258 20.502 1.00 98.38 94 LYS A O 1
ATOM 770 N N . ILE A 1 95 ? -10.261 9.443 19.161 1.00 98.56 95 ILE A N 1
ATOM 771 C CA . ILE A 1 95 ? -8.802 9.434 19.099 1.00 98.56 95 ILE A CA 1
ATOM 772 C C . ILE A 1 95 ? -8.215 10.812 18.771 1.00 98.56 95 ILE A C 1
ATOM 774 O O . ILE A 1 95 ? -8.599 11.487 17.807 1.00 98.56 95 ILE A O 1
ATOM 778 N N . ASN A 1 96 ? -7.239 11.230 19.569 1.00 98.38 96 ASN A N 1
ATOM 779 C CA . ASN A 1 96 ? -6.559 12.508 19.409 1.00 98.38 96 ASN A CA 1
ATOM 780 C C . ASN A 1 96 ? -5.065 12.349 19.075 1.00 98.38 96 ASN A C 1
ATOM 782 O O . ASN A 1 96 ? -4.507 11.253 19.013 1.00 98.38 96 ASN A O 1
ATOM 786 N N . MET A 1 97 ? -4.396 13.476 18.812 1.00 98.50 97 MET A N 1
ATOM 787 C CA . MET A 1 97 ? -2.970 13.478 18.483 1.00 98.50 97 MET A CA 1
ATOM 788 C C . MET A 1 97 ? -2.110 12.898 19.614 1.00 98.50 97 MET A C 1
ATOM 790 O O . MET A 1 97 ? -1.164 12.176 19.316 1.00 98.50 97 MET A O 1
ATOM 794 N N . GLY A 1 98 ? -2.418 13.205 20.876 1.00 98.56 98 GLY A N 1
ATOM 795 C CA . GLY A 1 98 ? -1.670 12.721 22.039 1.00 98.56 98 GLY A CA 1
ATOM 796 C C . GLY A 1 98 ? -1.723 11.200 22.166 1.00 98.56 98 GLY A C 1
ATOM 797 O O . GLY A 1 98 ? -0.692 10.564 22.372 1.00 98.56 98 GLY A O 1
ATOM 798 N N . GLU A 1 99 ? -2.887 10.599 21.923 1.00 98.25 99 GLU A N 1
ATOM 799 C CA . GLU A 1 99 ? -3.037 9.139 21.885 1.00 98.25 99 GLU A CA 1
ATOM 800 C C . GLU A 1 99 ? -2.235 8.509 20.745 1.00 98.25 99 GLU A C 1
ATOM 802 O O . GLU A 1 99 ? -1.552 7.506 20.946 1.00 98.25 99 GLU A O 1
ATOM 807 N N . VAL A 1 100 ? -2.241 9.126 19.557 1.00 98.62 100 VAL A N 1
ATOM 808 C CA . VAL A 1 100 ? -1.411 8.672 18.432 1.00 98.62 100 VAL A CA 1
ATOM 809 C C . VAL A 1 100 ? 0.080 8.804 18.747 1.00 98.62 100 VAL A C 1
ATOM 811 O O . VAL A 1 100 ? 0.848 7.923 18.373 1.00 98.62 100 VAL A O 1
ATOM 814 N N . VAL A 1 101 ? 0.511 9.869 19.430 1.00 98.56 101 VAL A N 1
ATOM 815 C CA . VAL A 1 101 ? 1.904 10.029 19.879 1.00 98.56 101 VAL A CA 1
ATOM 816 C C . VAL A 1 101 ? 2.266 8.924 20.871 1.00 98.56 101 VAL A C 1
ATOM 818 O O . VAL A 1 101 ? 3.276 8.253 20.680 1.00 98.56 101 VAL A O 1
ATOM 821 N N . SER A 1 102 ? 1.427 8.685 21.880 1.00 97.69 102 SER A N 1
ATOM 822 C CA . SER A 1 102 ? 1.634 7.629 22.878 1.00 97.69 102 SER A CA 1
ATOM 823 C C . SER A 1 102 ? 1.726 6.239 22.235 1.00 97.69 102 SER A C 1
ATOM 825 O O . SER A 1 102 ? 2.627 5.460 22.541 1.00 97.69 102 SER A O 1
ATOM 827 N N . TRP A 1 103 ? 0.839 5.945 21.283 1.00 98.12 103 TRP A N 1
ATOM 828 C CA . TRP A 1 103 ? 0.796 4.665 20.581 1.00 98.12 103 TRP A CA 1
ATOM 829 C C . TRP A 1 103 ? 1.943 4.486 19.572 1.00 98.12 103 TRP A C 1
ATOM 831 O O . TRP A 1 103 ? 2.600 3.445 19.552 1.00 98.12 103 TRP A O 1
ATOM 841 N N . LEU A 1 104 ? 2.195 5.485 18.723 1.00 97.94 104 LEU A N 1
ATOM 842 C CA . LEU A 1 104 ? 3.093 5.392 17.567 1.00 97.94 104 LEU A CA 1
ATOM 843 C C . LEU A 1 104 ? 4.427 6.101 17.806 1.00 97.94 104 LEU A C 1
ATOM 845 O O . LEU A 1 104 ? 4.918 6.859 16.961 1.00 97.94 104 LEU A O 1
ATOM 849 N N . THR A 1 105 ? 5.034 5.804 18.951 1.00 97.88 105 THR A N 1
ATOM 850 C CA . THR A 1 105 ? 6.407 6.184 19.283 1.00 97.88 105 THR A CA 1
ATOM 851 C C . THR A 1 105 ? 7.310 4.961 19.236 1.00 97.88 105 THR A C 1
ATOM 853 O O . THR A 1 105 ? 7.040 3.939 19.861 1.00 97.88 105 THR A O 1
ATOM 856 N N . ALA A 1 106 ? 8.401 5.058 18.476 1.00 95.94 106 ALA A N 1
ATOM 857 C CA . ALA A 1 106 ? 9.391 3.999 18.379 1.00 95.94 106 ALA A CA 1
ATOM 858 C C . ALA A 1 106 ? 10.076 3.781 19.745 1.00 95.94 106 ALA A C 1
ATOM 860 O O . ALA A 1 106 ? 10.705 4.719 20.253 1.00 95.94 106 ALA A O 1
ATOM 861 N N . PRO A 1 107 ? 10.020 2.562 20.319 1.00 93.19 107 PRO A N 1
ATOM 862 C CA . PRO A 1 107 ? 10.668 2.257 21.591 1.00 93.19 107 PRO A CA 1
ATOM 863 C C . PRO A 1 107 ? 12.161 2.600 21.576 1.00 93.19 107 PRO A C 1
ATOM 865 O O . PRO A 1 107 ? 12.811 2.514 20.528 1.00 93.19 107 PRO A O 1
ATOM 868 N N . PHE A 1 108 ? 12.699 2.971 22.741 1.00 88.19 108 PHE A N 1
ATOM 869 C CA . PHE A 1 108 ? 14.091 3.386 22.993 1.00 88.19 108 PHE A CA 1
ATOM 870 C C . PHE A 1 108 ? 14.524 4.692 22.312 1.00 88.19 108 PHE A C 1
ATOM 872 O O . PHE A 1 108 ? 15.102 5.555 22.956 1.00 88.19 108 PHE A O 1
ATOM 879 N N . SER A 1 109 ? 14.230 4.869 21.023 1.00 91.12 109 SER A N 1
ATOM 880 C CA . SER A 1 109 ? 14.609 6.080 20.282 1.00 91.12 109 SER A CA 1
ATOM 881 C C . SER A 1 109 ? 13.713 7.288 20.565 1.00 91.12 109 SER A C 1
ATOM 883 O O . SER A 1 109 ? 14.073 8.403 20.197 1.00 91.12 109 SER A O 1
ATOM 885 N N . GLY A 1 110 ? 12.509 7.068 21.108 1.00 93.88 110 GLY A N 1
ATOM 886 C CA . GLY A 1 110 ? 11.503 8.116 21.305 1.00 93.88 110 GLY A CA 1
ATOM 887 C C . GLY A 1 110 ? 10.982 8.727 19.999 1.00 93.88 110 GLY A C 1
ATOM 888 O O . GLY A 1 110 ? 10.268 9.729 20.016 1.00 93.88 110 GLY A O 1
ATOM 889 N N . LYS A 1 111 ? 11.331 8.161 18.833 1.00 96.81 111 LYS A N 1
ATOM 890 C CA . LYS A 1 111 ? 10.957 8.746 17.547 1.00 96.81 111 LYS A CA 1
ATOM 891 C C . LYS A 1 111 ? 9.472 8.526 17.274 1.00 96.81 111 LYS A C 1
ATOM 893 O O . LYS A 1 111 ? 9.050 7.414 16.964 1.00 96.81 111 LYS A O 1
ATOM 898 N N . VAL A 1 112 ? 8.703 9.606 17.314 1.00 97.56 112 VAL A N 1
ATOM 899 C CA . VAL A 1 112 ? 7.281 9.613 16.950 1.00 97.56 112 VAL A CA 1
ATOM 900 C C . VAL A 1 112 ? 7.109 9.444 15.439 1.00 97.56 112 VAL A C 1
ATOM 902 O O . VAL A 1 112 ? 7.903 9.959 14.639 1.00 97.56 112 VAL A O 1
ATOM 905 N N . VAL A 1 113 ? 6.051 8.742 15.036 1.00 97.25 113 VAL A N 1
ATOM 906 C CA . VAL A 1 113 ? 5.624 8.670 13.639 1.00 97.25 113 VAL A CA 1
ATOM 907 C C . VAL A 1 113 ? 5.360 10.072 13.067 1.00 97.25 113 VAL A C 1
ATOM 909 O O . VAL A 1 113 ? 4.847 10.967 13.737 1.00 97.25 113 VAL A O 1
ATOM 912 N N . LYS A 1 114 ? 5.701 10.292 11.797 1.00 96.75 114 LYS A N 1
ATOM 913 C CA . LYS A 1 114 ? 5.479 11.577 11.116 1.00 96.75 114 LYS A CA 1
ATOM 914 C C . LYS A 1 114 ? 3.990 11.965 11.113 1.00 96.75 114 LYS A C 1
ATOM 916 O O . LYS A 1 114 ? 3.131 11.128 10.872 1.00 96.75 114 LYS A O 1
ATOM 921 N N . LYS A 1 115 ? 3.689 13.259 11.297 1.00 96.69 115 LYS A N 1
ATOM 922 C CA . LYS A 1 115 ? 2.328 13.843 11.243 1.00 96.69 115 LYS A CA 1
ATOM 923 C C . LYS A 1 115 ? 1.284 13.068 12.093 1.00 96.69 115 LYS A C 1
ATOM 925 O O . LYS A 1 115 ? 0.299 12.576 11.534 1.00 96.69 115 LYS A O 1
ATOM 930 N N . PRO A 1 116 ? 1.453 12.966 13.424 1.00 98.00 116 PRO A N 1
ATOM 931 C CA . PRO A 1 116 ? 0.503 12.258 14.290 1.00 98.00 116 PRO A CA 1
ATOM 932 C C . PRO A 1 116 ? -0.900 12.894 14.283 1.00 98.00 116 PRO A C 1
ATOM 934 O O . PRO A 1 116 ? -1.892 12.174 14.236 1.00 98.00 116 PRO A O 1
ATOM 937 N N . GLY A 1 117 ? -1.007 14.228 14.210 1.00 98.44 117 GLY A N 1
ATOM 938 C CA . GLY A 1 117 ? -2.307 14.911 14.120 1.00 98.44 117 GLY A CA 1
ATOM 939 C C . GLY A 1 117 ? -3.100 14.562 12.853 1.00 98.44 117 GLY A C 1
ATOM 940 O O . GLY A 1 117 ? -4.307 14.340 12.917 1.00 98.44 117 GLY A O 1
ATOM 941 N N . LEU A 1 118 ? -2.420 14.414 11.709 1.00 98.31 118 LEU A N 1
ATOM 942 C CA . LEU A 1 118 ? -3.050 13.941 10.470 1.00 98.31 118 LEU A CA 1
ATOM 943 C C . LEU A 1 118 ? -3.559 12.504 10.622 1.00 98.31 118 LEU A C 1
ATOM 945 O O . LEU A 1 118 ? -4.643 12.193 10.149 1.00 98.31 118 LEU A O 1
ATOM 949 N N . ARG A 1 119 ? -2.803 11.629 11.291 1.00 98.56 119 ARG A N 1
ATOM 950 C CA . ARG A 1 119 ? -3.230 10.243 11.536 1.00 98.56 119 ARG A CA 1
ATOM 951 C C . ARG A 1 119 ? -4.478 10.187 12.403 1.00 98.56 119 ARG A C 1
ATOM 953 O O . ARG A 1 119 ? -5.423 9.517 12.014 1.00 98.56 119 ARG A O 1
ATOM 960 N N . ALA A 1 120 ? -4.519 10.948 13.498 1.00 98.75 120 ALA A N 1
ATOM 961 C CA . ALA A 1 120 ? -5.719 11.064 14.328 1.00 98.75 120 ALA A CA 1
ATOM 962 C C . ALA A 1 120 ? -6.923 11.567 13.512 1.00 98.75 120 ALA A C 1
ATOM 964 O O . ALA A 1 120 ? -8.025 11.046 13.637 1.00 98.75 120 ALA A O 1
ATOM 965 N N . LEU A 1 121 ? -6.715 12.543 12.619 1.00 98.75 121 LEU A N 1
ATOM 966 C CA . LEU A 1 121 ? -7.761 13.010 11.708 1.00 98.75 121 LEU A CA 1
ATOM 967 C C . LEU A 1 121 ? -8.270 11.891 10.788 1.00 98.75 121 LEU A C 1
ATOM 969 O O . LEU A 1 121 ? -9.479 11.727 10.679 1.00 98.75 121 LEU A O 1
ATOM 973 N N . LEU A 1 122 ? -7.379 11.130 10.144 1.00 98.81 122 LEU A N 1
ATOM 974 C CA . LEU A 1 122 ? -7.758 10.047 9.226 1.00 98.81 122 LEU A CA 1
ATOM 975 C C . LEU A 1 122 ? -8.483 8.893 9.935 1.00 98.81 122 LEU A C 1
ATOM 977 O O . LEU A 1 122 ? -9.418 8.328 9.373 1.00 98.81 122 LEU A O 1
ATOM 981 N N . LEU A 1 123 ? -8.077 8.566 11.165 1.00 98.88 123 LEU A N 1
ATOM 982 C CA . LEU A 1 123 ? -8.738 7.550 11.989 1.00 98.88 123 LEU A CA 1
ATOM 983 C C . LEU A 1 123 ? -10.153 7.991 12.378 1.00 98.88 123 LEU A C 1
ATOM 985 O O . LEU A 1 123 ? -11.107 7.255 12.133 1.00 98.88 123 LEU A O 1
ATOM 989 N N . ARG A 1 124 ? -10.306 9.228 12.873 1.00 98.81 124 ARG A N 1
ATOM 990 C CA . ARG A 1 124 ? -11.626 9.797 13.189 1.00 98.81 124 ARG A CA 1
ATOM 991 C C . ARG A 1 124 ? -12.531 9.880 11.970 1.00 98.81 124 ARG A C 1
ATOM 993 O O . ARG A 1 124 ? -13.713 9.585 12.074 1.00 98.81 124 ARG A O 1
ATOM 1000 N N . ASP A 1 125 ? -11.997 10.300 10.828 1.00 98.88 125 ASP A N 1
ATOM 1001 C CA . ASP A 1 125 ? -12.751 10.373 9.575 1.00 98.88 125 ASP A CA 1
ATOM 1002 C C . ASP A 1 125 ? -13.253 8.990 9.134 1.00 98.88 125 ASP A C 1
ATOM 1004 O O . ASP A 1 125 ? -14.435 8.830 8.840 1.00 98.88 125 ASP A O 1
ATOM 1008 N N . THR A 1 126 ? -12.390 7.974 9.205 1.00 98.88 126 THR A N 1
ATOM 1009 C CA . THR A 1 126 ? -12.761 6.582 8.908 1.00 98.88 126 THR A CA 1
ATOM 1010 C C . THR A 1 126 ? -13.873 6.098 9.835 1.00 98.88 126 THR A C 1
ATOM 1012 O O . THR A 1 126 ? -14.878 5.566 9.370 1.00 98.88 126 THR A O 1
ATOM 1015 N N . ALA A 1 127 ? -13.748 6.363 11.137 1.00 98.88 127 ALA A N 1
ATOM 1016 C CA . ALA A 1 127 ? -14.762 6.001 12.119 1.00 98.88 127 ALA A CA 1
ATOM 1017 C C . ALA A 1 127 ? -16.104 6.717 11.868 1.00 98.88 127 ALA A C 1
ATOM 1019 O O . ALA A 1 127 ? -17.164 6.101 11.952 1.00 98.88 127 ALA A O 1
ATOM 1020 N N . LYS A 1 128 ? -16.078 8.004 11.493 1.00 98.81 128 LYS A N 1
ATOM 1021 C CA . LYS A 1 128 ? -17.288 8.771 11.144 1.00 98.81 128 LYS A CA 1
ATOM 1022 C C . LYS A 1 128 ? -18.037 8.159 9.965 1.00 98.81 128 LYS A C 1
ATOM 1024 O O . LYS A 1 128 ? -19.261 8.049 10.023 1.00 98.81 128 LYS A O 1
ATOM 1029 N N . TRP A 1 129 ? -17.328 7.758 8.912 1.00 98.81 129 TRP A N 1
ATOM 1030 C CA . TRP A 1 129 ? -17.963 7.140 7.750 1.00 98.81 129 TRP A CA 1
ATOM 1031 C C . TRP A 1 129 ? -18.466 5.724 8.034 1.00 98.81 129 TRP A C 1
ATOM 1033 O O . TRP A 1 129 ? -19.569 5.395 7.597 1.00 98.81 129 TRP A O 1
ATOM 1043 N N . LEU A 1 130 ? -17.748 4.933 8.842 1.00 98.81 130 LEU A N 1
ATOM 1044 C CA . LEU A 1 130 ? -18.258 3.651 9.343 1.00 98.81 130 LEU A CA 1
ATOM 1045 C C . LEU A 1 130 ? -19.554 3.829 10.137 1.00 98.81 130 LEU A C 1
ATOM 1047 O O . LEU A 1 130 ? -20.528 3.132 9.866 1.00 98.81 130 LEU A O 1
ATOM 1051 N N . MET A 1 131 ? -19.615 4.792 11.064 1.00 98.50 131 MET A N 1
ATOM 1052 C CA . MET A 1 131 ? -20.855 5.093 11.794 1.00 98.50 131 MET A CA 1
ATOM 1053 C C . MET A 1 131 ? -21.996 5.468 10.855 1.00 98.50 131 MET A C 1
AT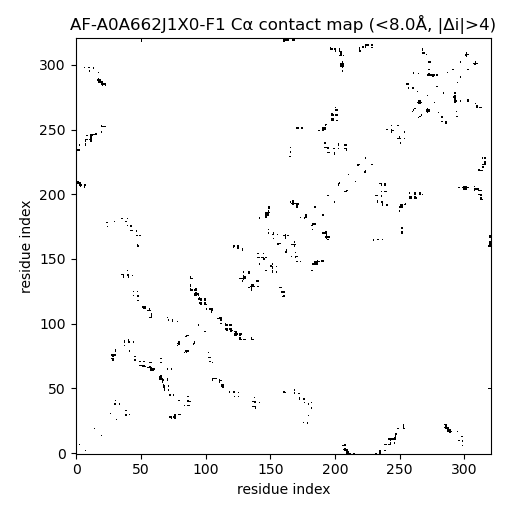OM 1055 O O . MET A 1 131 ? -23.096 4.936 10.975 1.00 98.50 131 MET A O 1
ATOM 1059 N N . LYS A 1 132 ? -21.728 6.389 9.925 1.00 98.38 132 LYS A N 1
ATOM 1060 C CA . LYS A 1 132 ? -22.750 6.972 9.057 1.00 98.38 132 LYS A CA 1
ATOM 1061 C C . LYS A 1 132 ? -23.333 5.966 8.065 1.00 98.38 132 LYS A C 1
ATOM 1063 O O . LYS A 1 132 ? -24.528 6.021 7.801 1.00 98.38 132 LYS A O 1
ATOM 1068 N N . LEU A 1 133 ? -22.500 5.100 7.491 1.00 98.25 133 LEU A N 1
ATOM 1069 C CA . LEU A 1 133 ? -22.894 4.236 6.373 1.00 98.25 133 LEU A CA 1
ATOM 1070 C C . LEU A 1 133 ? -23.061 2.766 6.772 1.00 98.25 133 LEU A C 1
ATOM 1072 O O . LEU A 1 133 ? -23.815 2.046 6.127 1.00 98.25 133 LEU A O 1
ATOM 1076 N N . PHE A 1 134 ? -22.395 2.326 7.841 1.00 98.50 134 PHE A N 1
ATOM 1077 C CA . PHE A 1 134 ? -22.272 0.907 8.191 1.00 98.50 134 PHE A CA 1
ATOM 1078 C C . PHE A 1 134 ? -22.533 0.636 9.678 1.00 98.50 134 PHE A C 1
ATOM 1080 O O . PHE A 1 134 ? -22.083 -0.370 10.214 1.00 98.50 134 PHE A O 1
ATOM 1087 N N . LYS A 1 135 ? -23.256 1.537 10.364 1.00 97.94 135 LYS A N 1
ATOM 1088 C CA . LYS A 1 135 ? -23.610 1.428 11.797 1.00 97.94 135 LYS A CA 1
ATOM 1089 C C . LYS A 1 135 ? -22.400 1.229 12.725 1.00 97.94 135 LYS A C 1
ATOM 1091 O O . LYS A 1 135 ? -22.534 0.720 13.830 1.00 97.94 135 LYS A O 1
ATOM 1096 N N . GLY A 1 136 ? -21.223 1.666 12.281 1.00 97.81 136 GLY A N 1
ATOM 1097 C CA . GLY A 1 136 ? -19.970 1.553 13.020 1.00 97.81 136 GLY A CA 1
ATOM 1098 C C . GLY A 1 136 ? -19.260 0.211 12.879 1.00 97.81 136 GLY A C 1
ATOM 1099 O O . GLY A 1 136 ? -18.242 0.025 13.539 1.00 97.81 136 GLY A O 1
ATOM 1100 N N . GLU A 1 137 ? -19.750 -0.683 12.020 1.00 98.19 137 GLU A N 1
ATOM 1101 C CA . GLU A 1 137 ? -19.199 -2.023 11.822 1.00 98.19 137 GLU A CA 1
ATOM 1102 C C . GLU A 1 137 ? -18.392 -2.082 10.520 1.00 98.19 137 GLU A C 1
ATOM 1104 O O . GLU A 1 137 ? -18.922 -1.877 9.423 1.00 98.19 137 GLU A O 1
ATOM 1109 N N . ALA A 1 138 ? -17.091 -2.353 10.627 1.00 98.31 138 ALA A N 1
ATOM 1110 C CA . ALA A 1 138 ? -16.211 -2.440 9.464 1.00 98.31 138 ALA A CA 1
ATOM 1111 C C . ALA A 1 138 ? -16.508 -3.677 8.609 1.00 98.31 138 ALA A C 1
ATOM 1113 O O . ALA A 1 138 ? -16.334 -3.637 7.392 1.00 98.31 138 ALA A O 1
ATOM 1114 N N . PHE A 1 139 ? -16.987 -4.764 9.213 1.00 98.12 139 PHE A N 1
ATOM 1115 C CA . PHE A 1 139 ? -17.355 -5.969 8.482 1.00 98.12 139 PHE A CA 1
ATOM 1116 C C . PHE A 1 139 ? -18.571 -5.744 7.581 1.00 98.12 139 PHE A C 1
ATOM 1118 O O . PHE A 1 139 ? -18.562 -6.198 6.442 1.00 98.12 139 PHE A O 1
ATOM 1125 N N . LYS A 1 140 ? -19.538 -4.915 7.994 1.00 98.56 140 LYS A N 1
ATOM 1126 C CA . LYS A 1 140 ? -20.687 -4.549 7.144 1.00 98.56 140 LYS A CA 1
ATOM 1127 C C . LYS A 1 140 ? -20.289 -3.800 5.876 1.00 98.56 140 LYS A C 1
ATOM 1129 O O . LYS A 1 140 ? -20.920 -3.986 4.841 1.00 98.56 140 LYS A O 1
ATOM 1134 N N . LEU A 1 141 ? -19.243 -2.972 5.927 1.00 98.69 141 LEU A N 1
ATOM 1135 C CA . LEU A 1 141 ? -18.658 -2.363 4.724 1.00 98.69 141 LEU A CA 1
ATOM 1136 C C . LEU A 1 141 ? -18.130 -3.439 3.761 1.00 98.69 141 LEU A C 1
ATOM 1138 O O . LEU A 1 141 ? -18.319 -3.328 2.552 1.00 98.69 141 LEU A O 1
ATOM 1142 N N . ILE A 1 142 ? -17.464 -4.462 4.300 1.00 98.44 142 ILE A N 1
ATOM 1143 C CA . ILE A 1 142 ? -16.877 -5.560 3.524 1.00 98.44 142 ILE A CA 1
ATOM 1144 C C . ILE A 1 142 ? -17.985 -6.427 2.909 1.00 98.44 142 ILE A C 1
ATOM 1146 O O . ILE A 1 142 ? -17.955 -6.690 1.709 1.00 98.44 142 ILE A O 1
ATOM 1150 N N . GLU A 1 143 ? -19.001 -6.801 3.689 1.00 98.44 143 GLU A N 1
ATOM 1151 C CA . GLU A 1 143 ? -20.175 -7.543 3.208 1.00 98.44 143 GLU A CA 1
ATOM 1152 C C . GLU A 1 143 ? -20.935 -6.762 2.132 1.00 98.44 143 GLU A C 1
ATOM 1154 O O . GLU A 1 143 ? -21.319 -7.317 1.102 1.00 98.44 143 GLU A O 1
ATOM 1159 N N . ALA A 1 144 ? -21.093 -5.448 2.319 1.00 98.50 144 ALA A N 1
ATOM 1160 C CA . ALA A 1 144 ? -21.760 -4.583 1.354 1.00 98.50 144 ALA A CA 1
ATOM 1161 C C . ALA A 1 144 ? -21.048 -4.535 -0.003 1.00 98.50 144 ALA A C 1
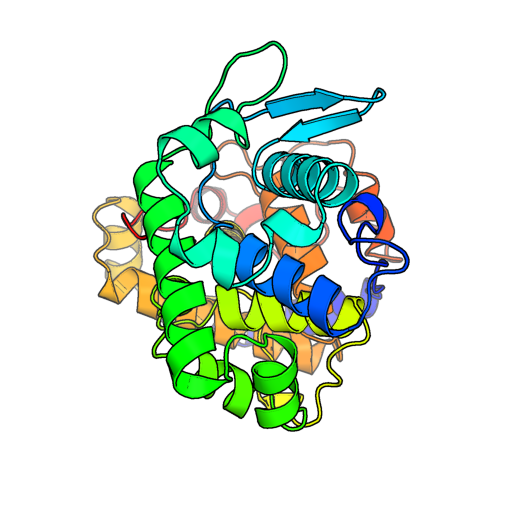ATOM 1163 O O . ALA A 1 144 ? -21.694 -4.185 -0.992 1.00 98.50 144 ALA A O 1
ATOM 1164 N N . ALA A 1 145 ? -19.756 -4.870 -0.072 1.00 98.44 145 ALA A N 1
ATOM 1165 C CA . ALA A 1 145 ? -19.018 -4.974 -1.325 1.00 98.44 145 ALA A CA 1
ATOM 1166 C C . ALA A 1 145 ? -19.278 -6.284 -2.086 1.00 98.44 145 ALA A C 1
ATOM 1168 O O . ALA A 1 145 ? -18.997 -6.327 -3.280 1.00 98.44 145 ALA A O 1
ATOM 1169 N N . GLN A 1 146 ? -19.836 -7.315 -1.436 1.00 97.69 146 GLN A N 1
ATOM 1170 C CA . GLN A 1 146 ? -20.231 -8.586 -2.067 1.00 97.69 146 GLN A CA 1
ATOM 1171 C C . GLN A 1 146 ? -19.107 -9.219 -2.908 1.00 97.69 146 GLN A C 1
ATOM 1173 O O . GLN A 1 146 ? -19.329 -9.670 -4.025 1.00 97.69 146 GLN A O 1
ATOM 1178 N N . GLY A 1 147 ? -17.872 -9.175 -2.400 1.00 97.38 147 GLY A N 1
ATOM 1179 C CA . GLY A 1 147 ? -16.692 -9.703 -3.095 1.00 97.38 147 GLY A CA 1
ATOM 1180 C C . GLY A 1 147 ? -16.169 -8.854 -4.266 1.00 97.38 147 GLY A C 1
ATOM 1181 O O . GLY A 1 147 ? -15.096 -9.150 -4.789 1.00 97.38 147 GLY A O 1
ATOM 1182 N N . SER A 1 148 ? -16.848 -7.763 -4.647 1.00 98.44 148 SER A N 1
ATOM 1183 C CA . SER A 1 148 ? -16.380 -6.864 -5.710 1.00 98.44 148 SER A CA 1
ATOM 1184 C C . SER A 1 148 ? -15.350 -5.848 -5.202 1.00 98.44 148 SER A C 1
ATOM 1186 O O . SER A 1 148 ? -15.635 -4.988 -4.361 1.00 98.44 148 SER A O 1
ATOM 1188 N N . CYS A 1 149 ? -14.143 -5.907 -5.762 1.00 97.00 149 CYS A N 1
ATOM 1189 C CA . CYS A 1 149 ? -13.073 -4.932 -5.606 1.00 97.00 149 CYS A CA 1
ATOM 1190 C C . CYS A 1 149 ? -13.521 -3.549 -6.053 1.00 97.00 149 CYS A C 1
ATOM 1192 O O . CYS A 1 149 ? -13.285 -2.578 -5.332 1.00 97.00 149 CYS A O 1
ATOM 1194 N N . MET A 1 150 ? -14.163 -3.454 -7.223 1.00 97.62 150 MET A N 1
ATOM 1195 C CA . MET A 1 150 ? -14.663 -2.180 -7.734 1.00 97.62 150 MET A CA 1
ATOM 1196 C C . MET A 1 150 ? -15.632 -1.563 -6.725 1.00 97.62 150 MET A C 1
ATOM 1198 O O . MET A 1 150 ? -15.423 -0.434 -6.282 1.00 97.62 150 MET A O 1
ATOM 1202 N N . ARG A 1 151 ? -16.617 -2.338 -6.263 1.00 98.38 151 ARG A N 1
ATOM 1203 C CA . ARG A 1 151 ? -17.607 -1.877 -5.288 1.00 98.38 151 ARG A CA 1
ATOM 1204 C C . ARG A 1 151 ? -16.975 -1.481 -3.956 1.00 98.38 151 ARG A C 1
ATOM 1206 O O . ARG A 1 151 ? -17.322 -0.435 -3.414 1.00 98.38 151 ARG A O 1
ATOM 1213 N N . LEU A 1 152 ? -16.019 -2.252 -3.432 1.00 98.56 152 LEU A N 1
ATOM 1214 C CA . LEU A 1 152 ? -15.325 -1.887 -2.192 1.00 98.56 152 LEU A CA 1
ATOM 1215 C C . LEU A 1 152 ? -14.550 -0.567 -2.338 1.00 98.56 152 LEU A C 1
ATOM 1217 O O . LEU A 1 152 ? -14.597 0.279 -1.444 1.00 98.56 152 LEU A O 1
ATOM 1221 N N . VAL A 1 153 ? -13.872 -0.355 -3.471 1.00 98.19 153 VAL A N 1
ATOM 1222 C CA . VAL A 1 153 ? -13.187 0.913 -3.777 1.00 98.19 153 VAL A CA 1
ATOM 1223 C C . VAL A 1 153 ? -14.180 2.080 -3.803 1.00 98.19 153 VAL A C 1
ATOM 1225 O O . VAL A 1 153 ? -13.880 3.152 -3.274 1.00 98.19 153 VAL A O 1
ATOM 1228 N N . GLU A 1 154 ? -15.369 1.887 -4.374 1.00 98.25 154 GLU A N 1
ATOM 1229 C CA . GLU A 1 154 ? -16.419 2.910 -4.418 1.00 98.25 154 GLU A CA 1
ATOM 1230 C C . GLU A 1 154 ? -16.995 3.234 -3.040 1.00 98.25 154 GLU A C 1
ATOM 1232 O O . GLU A 1 154 ? -17.104 4.411 -2.687 1.00 98.25 154 GLU A O 1
ATOM 1237 N N . LEU A 1 155 ? -17.292 2.213 -2.233 1.00 98.56 155 LEU A N 1
ATOM 1238 C CA . LEU A 1 155 ? -17.799 2.378 -0.868 1.00 98.56 155 LEU A CA 1
ATOM 1239 C C . LEU A 1 155 ? -16.798 3.117 0.036 1.00 98.56 155 LEU A C 1
ATOM 1241 O O . LEU A 1 155 ? -17.202 3.848 0.940 1.00 98.56 155 LEU A O 1
ATOM 1245 N N . LEU A 1 156 ? -15.496 2.977 -0.232 1.00 98.62 156 LEU A N 1
ATOM 1246 C CA . LEU A 1 156 ? -14.421 3.670 0.484 1.00 98.62 156 LEU A CA 1
ATOM 1247 C C . LEU A 1 156 ? -14.175 5.107 -0.000 1.00 98.62 156 LEU A C 1
ATOM 1249 O O . LEU A 1 156 ? -13.504 5.867 0.697 1.00 98.62 156 LEU A O 1
ATOM 1253 N N . ARG A 1 157 ? -14.706 5.519 -1.159 1.00 96.69 157 ARG A N 1
ATOM 1254 C CA . ARG A 1 157 ? -14.448 6.843 -1.762 1.00 96.69 157 ARG A CA 1
ATOM 1255 C C . ARG A 1 157 ? -14.726 8.034 -0.824 1.00 96.69 157 ARG A C 1
ATOM 1257 O O . ARG A 1 157 ? -13.933 8.977 -0.854 1.00 96.69 157 ARG A O 1
ATOM 1264 N N . PRO A 1 158 ? -15.779 8.030 0.023 1.00 97.69 158 PRO A N 1
ATOM 1265 C CA . PRO A 1 158 ? -16.029 9.128 0.960 1.00 97.69 158 PRO A CA 1
ATOM 1266 C C . PRO A 1 158 ? -14.959 9.277 2.052 1.00 97.69 158 PRO A C 1
ATOM 1268 O O . PRO A 1 158 ? -14.784 10.362 2.607 1.00 97.69 158 PRO A O 1
ATOM 1271 N N . PHE A 1 159 ? -14.231 8.204 2.364 1.00 98.56 159 PHE A N 1
ATOM 1272 C CA . PHE A 1 159 ? -13.272 8.166 3.454 1.00 98.56 159 PHE A CA 1
ATOM 1273 C C . PHE A 1 159 ? -11.990 8.886 3.030 1.00 98.56 159 PHE A C 1
ATOM 1275 O O . PHE A 1 159 ? -11.294 8.475 2.099 1.00 98.56 159 PHE A O 1
ATOM 1282 N N . LYS A 1 160 ? -11.593 9.929 3.760 1.00 98.38 160 LYS A N 1
ATOM 1283 C CA . LYS A 1 160 ? -10.420 10.754 3.438 1.00 98.38 160 LYS A CA 1
ATOM 1284 C C . LYS A 1 160 ? -9.134 9.940 3.367 1.00 98.38 160 LYS A C 1
ATOM 1286 O O . LYS A 1 160 ? -8.229 10.264 2.600 1.00 98.38 160 LYS A O 1
ATOM 1291 N N . ALA A 1 161 ? -9.030 8.886 4.172 1.00 98.00 161 ALA A N 1
ATOM 1292 C CA . ALA A 1 161 ? -7.871 8.007 4.152 1.00 98.00 161 ALA A CA 1
ATOM 1293 C C . ALA A 1 161 ? -7.736 7.228 2.836 1.00 98.00 161 ALA A C 1
ATOM 1295 O O . ALA A 1 161 ? -6.611 6.893 2.472 1.00 98.00 161 ALA A O 1
ATOM 1296 N N . PHE A 1 162 ? -8.841 7.007 2.125 1.00 98.19 162 PHE A N 1
ATOM 1297 C CA . PHE A 1 162 ? -8.954 6.184 0.924 1.00 98.19 162 PHE A CA 1
ATOM 1298 C C . PHE A 1 162 ? -9.239 7.003 -0.347 1.00 98.19 162 PHE A C 1
ATOM 1300 O O . PHE A 1 162 ? -9.342 6.430 -1.425 1.00 98.19 162 PHE A O 1
ATOM 1307 N N . SER A 1 163 ? -9.266 8.337 -0.251 1.00 95.38 163 SER A N 1
ATOM 1308 C CA . SER A 1 163 ? -9.572 9.264 -1.353 1.00 95.38 163 SER A CA 1
ATOM 1309 C C . SER A 1 163 ? -8.448 9.456 -2.383 1.00 95.38 163 SER A C 1
ATOM 1311 O O . SER A 1 163 ? -8.428 10.446 -3.113 1.00 95.38 163 SER A O 1
ATOM 1313 N N . ASP A 1 164 ? -7.480 8.542 -2.424 1.00 95.62 164 ASP A N 1
ATOM 1314 C CA . ASP A 1 164 ? -6.434 8.541 -3.442 1.00 95.62 164 ASP A CA 1
ATOM 1315 C C . ASP A 1 164 ? -7.059 8.266 -4.823 1.00 95.62 164 ASP A C 1
ATOM 1317 O O . ASP A 1 164 ? -7.655 7.198 -4.984 1.00 95.62 164 ASP A O 1
ATOM 1321 N N . PRO A 1 165 ? -6.880 9.136 -5.839 1.00 95.00 165 PRO A N 1
ATOM 1322 C CA . PRO A 1 165 ? -7.379 8.895 -7.195 1.00 95.00 165 PRO A CA 1
ATOM 1323 C C . PRO A 1 165 ? -6.917 7.566 -7.812 1.00 95.00 165 PRO A C 1
ATOM 1325 O O . PRO A 1 165 ? -7.593 7.007 -8.670 1.00 95.00 165 PRO A O 1
ATOM 1328 N N . VAL A 1 166 ? -5.771 7.038 -7.368 1.00 96.69 166 VAL A N 1
ATOM 1329 C CA . VAL A 1 166 ? -5.205 5.767 -7.859 1.00 96.69 166 VAL A CA 1
ATOM 1330 C C . VAL A 1 166 ? -5.609 4.578 -6.976 1.00 96.69 166 VAL A C 1
ATOM 1332 O O . VAL A 1 166 ? -5.276 3.433 -7.280 1.00 96.69 166 VAL A O 1
ATOM 1335 N N . ALA A 1 167 ? -6.374 4.827 -5.910 1.00 97.56 167 ALA A N 1
ATOM 1336 C CA . ALA A 1 167 ? -6.908 3.830 -4.989 1.00 97.56 167 ALA A CA 1
ATOM 1337 C C . ALA A 1 167 ? -5.835 2.928 -4.336 1.00 97.56 167 ALA A C 1
ATOM 1339 O O . ALA A 1 167 ? -6.096 1.765 -4.025 1.00 97.56 167 ALA A O 1
ATOM 1340 N N . LYS A 1 168 ? -4.639 3.468 -4.029 1.00 96.81 168 LYS A N 1
ATOM 1341 C CA . LYS A 1 168 ? -3.547 2.713 -3.376 1.00 96.81 168 LYS A CA 1
ATOM 1342 C C . LYS A 1 168 ? -4.002 2.007 -2.100 1.00 96.81 168 LYS A C 1
ATOM 1344 O O . LYS A 1 168 ? -3.740 0.823 -1.915 1.00 96.81 168 LYS A O 1
ATOM 1349 N N . LYS A 1 169 ? -4.642 2.735 -1.180 1.00 97.75 169 LYS A N 1
ATOM 1350 C CA . LYS A 1 169 ? -5.068 2.183 0.117 1.00 97.75 169 LYS A CA 1
ATOM 1351 C C . LYS A 1 169 ? -6.276 1.249 0.014 1.00 97.75 169 LYS A C 1
ATOM 1353 O O . LYS A 1 169 ? -6.234 0.236 0.700 1.00 97.75 169 LYS A O 1
ATOM 1358 N N . PRO A 1 170 ? -7.291 1.509 -0.831 1.00 98.38 170 PRO A N 1
ATOM 1359 C CA . PRO A 1 170 ? -8.307 0.504 -1.132 1.00 98.38 170 PRO A CA 1
ATOM 1360 C C . PRO A 1 170 ? -7.726 -0.841 -1.593 1.00 98.38 170 PRO A C 1
ATOM 1362 O O . PRO A 1 170 ? -8.031 -1.863 -0.985 1.00 98.38 170 PRO A O 1
ATOM 1365 N N . TYR A 1 171 ? -6.810 -0.857 -2.571 1.00 98.19 171 TYR A N 1
ATOM 1366 C CA . TYR A 1 171 ? -6.183 -2.112 -3.018 1.00 98.19 171 TYR A CA 1
ATOM 1367 C C . TYR A 1 171 ? -5.288 -2.751 -1.950 1.00 98.19 171 TYR A C 1
ATOM 1369 O O . TYR A 1 171 ? -5.235 -3.974 -1.828 1.00 98.19 171 TYR A O 1
ATOM 1377 N N . LEU A 1 17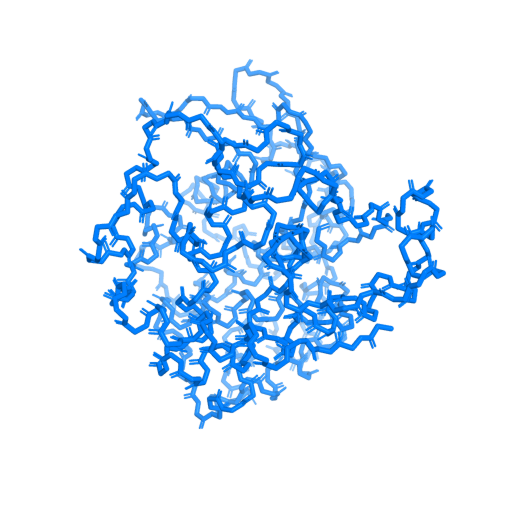2 ? -4.623 -1.938 -1.122 1.00 96.94 172 LEU A N 1
ATOM 1378 C CA . LEU A 1 172 ? -3.875 -2.442 0.028 1.00 96.94 172 LEU A CA 1
ATOM 1379 C C . LEU A 1 172 ? -4.804 -3.094 1.066 1.00 96.94 172 LEU A C 1
ATOM 1381 O O . LEU A 1 172 ? -4.456 -4.135 1.620 1.00 96.94 172 LEU A O 1
ATOM 1385 N N . LEU A 1 173 ? -5.979 -2.506 1.315 1.00 97.62 173 LEU A N 1
ATOM 1386 C CA . LEU A 1 173 ? -6.984 -3.069 2.211 1.00 97.62 173 LEU A CA 1
ATOM 1387 C C . LEU A 1 173 ? -7.515 -4.393 1.663 1.00 97.62 173 LEU A C 1
ATOM 1389 O O . LEU A 1 173 ? -7.461 -5.375 2.391 1.00 97.62 173 LEU A O 1
ATOM 1393 N N . ILE A 1 174 ? -7.925 -4.449 0.389 1.00 97.31 174 ILE A N 1
ATOM 1394 C CA . ILE A 1 174 ? -8.373 -5.688 -0.276 1.00 97.31 174 ILE A CA 1
ATOM 1395 C C . ILE A 1 174 ? -7.337 -6.800 -0.096 1.00 97.31 174 ILE A C 1
ATOM 1397 O O . ILE A 1 174 ? -7.664 -7.880 0.390 1.00 97.31 174 ILE A O 1
ATOM 1401 N N . LYS A 1 175 ? -6.062 -6.508 -0.375 1.00 94.31 175 LYS A N 1
ATOM 1402 C CA . LYS A 1 175 ? -4.955 -7.453 -0.184 1.00 94.31 175 LYS A CA 1
ATOM 1403 C C . LYS A 1 175 ? -4.864 -7.988 1.250 1.00 94.31 175 LYS A C 1
ATOM 1405 O O . LYS A 1 175 ? -4.553 -9.164 1.439 1.00 94.31 175 LYS A O 1
ATOM 1410 N N . PHE A 1 176 ? -5.076 -7.151 2.266 1.00 94.50 176 PHE A N 1
ATOM 1411 C CA . PHE A 1 176 ? -5.059 -7.613 3.656 1.00 94.50 176 PHE A CA 1
ATOM 1412 C C . PHE A 1 176 ? -6.329 -8.363 4.052 1.00 94.50 176 PHE A C 1
ATOM 1414 O O . PHE A 1 176 ? -6.226 -9.322 4.812 1.00 94.50 176 PHE A O 1
ATOM 1421 N N . LEU A 1 177 ? -7.490 -7.977 3.523 1.00 94.88 177 LEU A N 1
ATOM 1422 C CA . LEU A 1 177 ? -8.751 -8.677 3.752 1.00 94.88 177 LEU A CA 1
ATOM 1423 C C . LEU A 1 177 ? -8.738 -10.085 3.139 1.00 94.88 177 LEU A C 1
ATOM 1425 O O . LEU A 1 177 ? -9.094 -11.029 3.841 1.00 94.88 177 LEU A O 1
ATOM 1429 N N . GLU A 1 178 ? -8.234 -10.250 1.905 1.00 92.44 178 GLU A N 1
ATOM 1430 C CA . GLU A 1 178 ? -8.017 -11.569 1.277 1.00 92.44 178 GLU A CA 1
ATOM 1431 C C . GLU A 1 178 ? -7.139 -12.456 2.170 1.00 92.44 178 GLU A C 1
ATOM 1433 O O . GLU A 1 178 ? -7.472 -13.599 2.473 1.00 92.44 178 GLU A O 1
ATOM 1438 N N . ARG A 1 179 ? -6.015 -11.915 2.657 1.00 89.50 179 ARG A N 1
ATOM 1439 C CA . ARG A 1 179 ? -5.079 -12.663 3.516 1.00 89.50 179 ARG A CA 1
ATOM 1440 C C . ARG A 1 179 ? -5.626 -12.950 4.911 1.00 89.50 179 ARG A C 1
ATOM 1442 O O . ARG A 1 179 ? -5.158 -13.886 5.553 1.00 89.50 179 ARG A O 1
ATOM 1449 N N . GLY A 1 180 ? -6.553 -12.124 5.384 1.00 90.25 180 GLY A N 1
ATOM 1450 C CA . GLY A 1 180 ? -7.281 -12.315 6.633 1.00 90.25 180 GLY A CA 1
ATOM 1451 C C . GLY A 1 180 ? -8.485 -13.248 6.502 1.00 90.25 180 GLY A C 1
ATOM 1452 O O . GLY A 1 180 ? -9.134 -13.500 7.511 1.00 90.25 180 GLY A O 1
ATOM 1453 N N . GLY A 1 181 ? -8.797 -13.738 5.295 1.00 91.12 181 GLY A N 1
ATOM 1454 C CA . GLY A 1 181 ? -9.963 -14.584 5.038 1.00 91.12 181 GLY A CA 1
ATOM 1455 C C . GLY A 1 181 ? -11.304 -13.851 5.144 1.00 91.12 181 GLY A C 1
ATOM 1456 O O . GLY A 1 181 ? -12.329 -14.499 5.312 1.00 91.12 181 GLY A O 1
ATOM 1457 N N . LEU A 1 182 ? -11.309 -12.514 5.080 1.00 94.75 182 LEU A N 1
ATOM 1458 C CA . LEU A 1 182 ? -12.524 -11.695 5.206 1.00 94.75 182 LEU A CA 1
ATOM 1459 C C . LEU A 1 182 ? -13.118 -11.274 3.862 1.00 94.75 182 LEU A C 1
ATOM 1461 O O . LEU A 1 182 ? -14.206 -10.709 3.830 1.00 94.75 182 LEU A O 1
ATOM 1465 N N . PHE A 1 183 ? -12.389 -11.471 2.766 1.00 95.81 183 PHE A N 1
ATOM 1466 C CA . PHE A 1 183 ? -12.813 -11.021 1.449 1.00 95.81 183 PHE A CA 1
ATOM 1467 C C . PHE A 1 183 ? -12.300 -11.971 0.377 1.00 95.81 183 PHE A C 1
ATOM 1469 O O . PHE A 1 183 ? -11.101 -12.231 0.298 1.00 95.81 183 PHE A O 1
ATOM 1476 N N . GLN A 1 184 ? -13.210 -12.470 -0.448 1.00 96.12 184 GLN A N 1
ATOM 1477 C CA . GLN A 1 184 ? -12.890 -13.210 -1.657 1.00 96.12 184 GLN A CA 1
ATOM 1478 C C . GLN A 1 184 ? -13.162 -12.291 -2.844 1.00 96.12 184 GLN A C 1
ATOM 1480 O O . GLN A 1 184 ? -14.223 -11.680 -2.917 1.00 96.12 184 GLN A O 1
ATOM 1485 N N . VAL A 1 185 ? -12.172 -12.140 -3.722 1.00 96.75 185 VAL A N 1
ATOM 1486 C CA . VAL A 1 185 ? -12.298 -11.298 -4.914 1.00 96.75 185 VAL A CA 1
ATOM 1487 C C . VAL A 1 185 ? -13.083 -12.052 -5.980 1.00 96.75 185 VAL A C 1
ATOM 1489 O O . VAL A 1 185 ? -12.587 -13.053 -6.497 1.00 96.75 185 VAL A O 1
ATOM 1492 N N . GLU A 1 186 ? -14.266 -11.542 -6.311 1.00 97.75 186 GLU A N 1
ATOM 1493 C CA . GLU A 1 186 ? -15.171 -12.109 -7.323 1.00 97.75 186 GLU A CA 1
ATOM 1494 C C . GLU A 1 186 ? -15.013 -11.440 -8.703 1.00 97.75 186 GLU A C 1
ATOM 1496 O O . GLU A 1 186 ? -15.388 -12.015 -9.717 1.00 97.75 186 GLU A O 1
ATOM 1501 N N . ASP A 1 187 ? -14.407 -10.248 -8.758 1.00 97.38 187 ASP A N 1
ATOM 1502 C CA . ASP A 1 187 ? -14.146 -9.453 -9.969 1.00 97.38 187 ASP A CA 1
ATOM 1503 C C . ASP A 1 187 ? -12.629 -9.219 -10.183 1.00 97.38 187 ASP A C 1
ATOM 1505 O O . ASP A 1 187 ? -12.128 -8.086 -10.107 1.00 97.38 187 ASP A O 1
ATOM 1509 N N . PRO A 1 188 ? -11.835 -10.287 -10.403 1.00 95.75 188 PRO A N 1
ATOM 1510 C CA . PRO A 1 188 ? -10.370 -10.221 -10.439 1.00 95.75 188 PRO A CA 1
ATOM 1511 C C . PRO A 1 188 ? -9.807 -9.273 -11.509 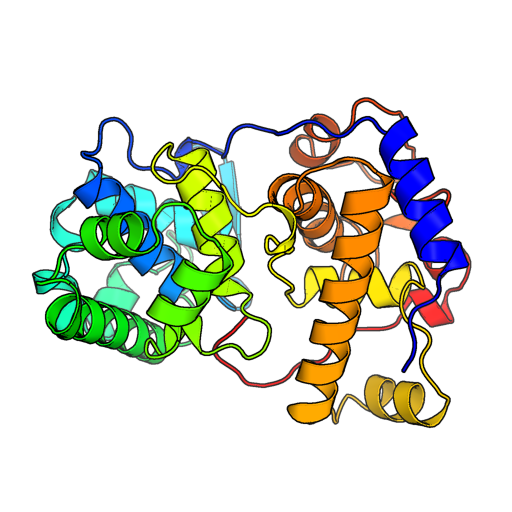1.00 95.75 188 PRO A C 1
ATOM 1513 O O . PRO A 1 188 ? -8.685 -8.779 -11.365 1.00 95.75 188 PRO A O 1
ATOM 1516 N N . GLU A 1 189 ? -10.570 -8.965 -12.556 1.00 95.88 189 GLU A N 1
ATOM 1517 C CA . GLU A 1 189 ? -10.230 -7.974 -13.573 1.00 95.88 189 GLU A CA 1
ATOM 1518 C C . GLU A 1 189 ? -10.124 -6.543 -13.018 1.00 95.88 189 GLU A C 1
ATOM 1520 O O . GLU A 1 189 ? -9.336 -5.751 -13.541 1.00 95.88 189 GLU A O 1
ATOM 1525 N N . ASN A 1 190 ? -10.839 -6.239 -11.926 1.00 97.31 190 ASN A N 1
ATOM 1526 C CA . ASN A 1 190 ? -10.839 -4.942 -11.236 1.00 97.31 190 ASN A CA 1
ATOM 1527 C C . ASN A 1 190 ? -9.831 -4.867 -10.080 1.00 97.31 190 ASN A C 1
ATOM 1529 O O . ASN A 1 190 ? -9.684 -3.820 -9.433 1.00 97.31 190 ASN A O 1
ATOM 1533 N N . LEU A 1 191 ? -9.121 -5.960 -9.794 1.00 97.81 191 LEU A N 1
ATOM 1534 C CA . LEU A 1 191 ? -8.049 -5.971 -8.809 1.00 97.81 191 LEU A CA 1
ATOM 1535 C C . LEU A 1 191 ? -6.784 -5.344 -9.409 1.00 97.81 191 LEU A C 1
ATOM 1537 O O . LEU A 1 191 ? -6.346 -5.688 -10.506 1.00 97.81 191 LEU A O 1
ATOM 1541 N N . HIS A 1 192 ? -6.146 -4.441 -8.665 1.00 98.25 192 HIS A N 1
ATOM 1542 C CA . HIS A 1 192 ? -4.901 -3.795 -9.078 1.00 98.25 192 HIS A CA 1
ATOM 1543 C C . HIS A 1 192 ? -3.859 -3.787 -7.956 1.00 98.25 192 HIS A C 1
ATOM 1545 O O . HIS A 1 192 ? -4.165 -3.999 -6.784 1.00 98.25 192 HIS A O 1
ATOM 1551 N N . VAL A 1 193 ? -2.602 -3.511 -8.318 1.00 97.38 193 VAL A N 1
ATOM 1552 C CA . VAL A 1 193 ? -1.527 -3.290 -7.341 1.00 97.38 193 VAL A CA 1
ATOM 1553 C C . VAL A 1 193 ? -1.733 -1.960 -6.586 1.00 97.38 193 VAL A C 1
ATOM 1555 O O . VAL A 1 193 ? -2.117 -0.957 -7.200 1.00 97.38 193 VAL A O 1
ATOM 1558 N N . PRO A 1 194 ? -1.442 -1.891 -5.273 1.00 96.62 194 PRO A N 1
ATOM 1559 C CA . PRO A 1 194 ? -1.491 -0.659 -4.490 1.00 96.62 194 PRO A CA 1
ATOM 1560 C C . PRO A 1 194 ? -0.290 0.253 -4.806 1.00 96.62 194 PRO A C 1
ATOM 1562 O O . PRO A 1 194 ? 0.686 0.316 -4.060 1.00 96.62 194 PRO A O 1
ATOM 1565 N N . VAL A 1 195 ? -0.365 0.992 -5.919 1.00 97.31 195 VAL A N 1
ATOM 1566 C CA . VAL A 1 195 ? 0.744 1.822 -6.426 1.00 97.31 195 VAL A CA 1
ATOM 1567 C C . VAL A 1 195 ? 1.177 2.909 -5.441 1.00 97.31 195 VAL A C 1
ATOM 1569 O O . VAL A 1 195 ? 0.471 3.892 -5.206 1.00 97.31 195 VAL A O 1
ATOM 1572 N N . ASP A 1 196 ? 2.404 2.767 -4.943 1.00 94.25 196 ASP A N 1
ATOM 1573 C CA . ASP A 1 196 ? 3.105 3.749 -4.124 1.00 94.25 196 ASP A CA 1
ATOM 1574 C C . ASP A 1 196 ? 4.375 4.293 -4.818 1.00 94.25 196 ASP A C 1
ATOM 1576 O O . ASP A 1 196 ? 4.657 4.053 -5.999 1.00 94.25 196 ASP A O 1
ATOM 1580 N N . ASN A 1 197 ? 5.181 5.022 -4.048 1.00 93.81 197 ASN A N 1
ATOM 1581 C CA . ASN A 1 197 ? 6.456 5.587 -4.481 1.00 93.81 197 ASN A CA 1
ATOM 1582 C C . ASN A 1 197 ? 7.524 4.544 -4.845 1.00 93.81 197 ASN A C 1
ATOM 1584 O O . ASN A 1 197 ? 8.448 4.821 -5.612 1.00 93.81 197 ASN A O 1
ATOM 1588 N N . HIS A 1 198 ? 7.467 3.348 -4.272 1.00 95.31 198 HIS A N 1
ATOM 1589 C CA . HIS A 1 198 ? 8.395 2.276 -4.606 1.00 95.31 198 HIS A CA 1
ATOM 1590 C C . HIS A 1 198 ? 8.023 1.634 -5.942 1.00 95.31 198 HIS A C 1
ATOM 1592 O O . HIS A 1 198 ? 8.902 1.489 -6.793 1.00 95.31 198 HIS A O 1
ATOM 1598 N N . LEU A 1 199 ? 6.737 1.347 -6.155 1.00 97.94 199 LEU A N 1
ATOM 1599 C CA . LEU A 1 199 ? 6.225 0.791 -7.409 1.00 97.94 199 LEU A CA 1
ATOM 1600 C C . LEU A 1 199 ? 6.418 1.765 -8.578 1.00 97.94 199 LEU A C 1
ATOM 1602 O O . LEU A 1 199 ? 6.904 1.366 -9.633 1.00 97.94 199 LEU A O 1
ATOM 1606 N N . THR A 1 200 ? 6.136 3.053 -8.371 1.00 97.88 200 THR A N 1
ATOM 1607 C CA . THR A 1 200 ? 6.331 4.092 -9.400 1.00 97.88 200 THR A CA 1
ATOM 1608 C C . THR A 1 200 ? 7.790 4.175 -9.850 1.00 97.88 200 THR A C 1
ATOM 1610 O O . THR A 1 200 ? 8.090 4.166 -11.043 1.00 97.88 200 THR A O 1
ATOM 1613 N N . ARG A 1 201 ? 8.734 4.180 -8.898 1.00 97.69 201 ARG A N 1
ATOM 1614 C CA . ARG A 1 201 ? 10.170 4.173 -9.211 1.00 97.69 201 ARG A CA 1
ATOM 1615 C C . ARG A 1 201 ? 10.593 2.911 -9.955 1.00 97.69 201 ARG A C 1
ATOM 1617 O O . ARG A 1 201 ? 11.436 2.993 -10.845 1.00 97.69 201 ARG A O 1
ATOM 1624 N N . LEU A 1 202 ? 10.044 1.755 -9.583 1.00 97.94 202 LEU A N 1
ATOM 1625 C CA . LEU A 1 202 ? 10.313 0.503 -10.283 1.00 97.94 202 LEU A CA 1
ATOM 1626 C C . LEU A 1 202 ? 9.825 0.553 -11.727 1.00 97.94 202 LEU A C 1
ATOM 1628 O O . LEU A 1 202 ? 10.624 0.273 -12.609 1.00 97.94 202 LEU A O 1
ATOM 1632 N N . ALA A 1 203 ? 8.579 0.958 -11.981 1.00 98.44 203 ALA A N 1
ATOM 1633 C CA . ALA A 1 203 ? 8.040 1.036 -13.339 1.00 98.44 203 ALA A CA 1
ATOM 1634 C C . ALA A 1 203 ? 8.883 1.946 -14.244 1.00 98.44 203 ALA A C 1
ATOM 1636 O O . ALA A 1 203 ? 9.251 1.545 -15.348 1.00 98.44 203 ALA A O 1
ATOM 1637 N N . LEU A 1 204 ? 9.277 3.121 -13.739 1.00 98.06 204 LEU A N 1
ATOM 1638 C CA . LEU A 1 204 ? 10.170 4.046 -14.444 1.00 98.06 204 LEU A CA 1
ATOM 1639 C C . LEU A 1 204 ? 11.535 3.429 -14.773 1.00 98.06 204 LEU A C 1
ATOM 1641 O O . LEU A 1 204 ? 12.043 3.592 -15.880 1.00 98.06 204 LEU A O 1
ATOM 1645 N N . ARG A 1 205 ? 12.151 2.744 -13.802 1.00 97.88 205 ARG A N 1
ATOM 1646 C CA . ARG A 1 205 ? 13.512 2.203 -13.944 1.00 97.88 205 ARG A CA 1
ATOM 1647 C C . ARG A 1 205 ? 13.568 0.905 -14.731 1.00 97.88 205 ARG A C 1
ATOM 1649 O O . ARG A 1 205 ? 14.553 0.683 -15.418 1.00 97.88 205 ARG A O 1
ATOM 1656 N N . ILE A 1 206 ? 12.544 0.064 -14.628 1.00 98.00 206 ILE A N 1
ATOM 1657 C CA . ILE A 1 206 ? 12.406 -1.116 -15.484 1.00 98.00 206 ILE A CA 1
ATOM 1658 C C . ILE A 1 206 ? 12.213 -0.666 -16.933 1.00 98.00 206 ILE A C 1
ATOM 1660 O O . ILE A 1 206 ? 12.768 -1.294 -17.821 1.00 98.00 206 ILE A O 1
ATOM 1664 N N . GLY A 1 207 ? 11.504 0.449 -17.143 1.00 97.81 207 GLY A N 1
ATOM 1665 C CA . GLY A 1 207 ? 11.230 1.016 -18.463 1.00 97.81 207 GLY A CA 1
ATOM 1666 C C . GLY A 1 207 ? 9.787 0.824 -18.929 1.00 97.81 207 GLY A C 1
ATOM 1667 O O . GLY A 1 207 ? 9.473 1.153 -20.065 1.00 97.81 207 GLY A O 1
ATOM 1668 N N . LEU A 1 208 ? 8.885 0.367 -18.053 1.00 98.50 208 LEU A N 1
ATOM 1669 C CA . LEU A 1 208 ? 7.480 0.087 -18.389 1.00 98.50 208 LEU A CA 1
ATOM 1670 C C . LEU A 1 208 ? 6.698 1.330 -18.848 1.00 98.50 208 LEU A C 1
ATOM 1672 O O . LEU A 1 208 ? 5.629 1.207 -19.444 1.00 98.50 208 LEU A O 1
ATOM 1676 N N . ILE A 1 209 ? 7.207 2.523 -18.532 1.00 98.12 209 ILE A N 1
ATOM 1677 C CA . ILE A 1 209 ? 6.602 3.805 -18.884 1.00 98.12 209 ILE A CA 1
ATOM 1678 C C . ILE A 1 209 ? 7.605 4.610 -19.703 1.00 98.12 209 ILE A C 1
ATOM 1680 O O . ILE A 1 209 ? 8.693 4.948 -19.230 1.00 98.12 209 ILE A O 1
ATOM 1684 N N . GLU A 1 210 ? 7.198 4.961 -20.914 1.00 95.81 210 GLU A N 1
ATOM 1685 C CA . GLU A 1 210 ? 7.908 5.864 -21.804 1.00 95.81 210 GLU A CA 1
ATOM 1686 C C . GLU A 1 210 ? 7.529 7.303 -21.473 1.00 95.81 210 GLU A C 1
ATOM 1688 O O . GLU A 1 210 ? 6.361 7.712 -21.529 1.00 95.81 210 GLU A O 1
ATOM 1693 N N . LEU A 1 211 ? 8.542 8.077 -21.110 1.00 95.88 211 LEU A N 1
ATOM 1694 C CA . LEU A 1 211 ? 8.416 9.493 -20.817 1.00 95.88 211 LEU A CA 1
ATOM 1695 C C . LEU A 1 211 ? 8.839 10.289 -22.051 1.00 95.88 211 LEU A C 1
ATOM 1697 O O . LEU A 1 211 ? 9.889 10.023 -22.634 1.00 95.88 211 LEU A O 1
ATOM 1701 N N . SER A 1 212 ? 8.032 11.279 -22.433 1.00 95.75 212 SER A N 1
ATOM 1702 C CA . SER A 1 212 ? 8.464 12.267 -23.423 1.00 95.75 212 SER A CA 1
ATOM 1703 C C . SER A 1 212 ? 9.625 13.105 -22.870 1.00 95.75 212 SER A C 1
ATOM 1705 O O . SER A 1 212 ? 9.916 13.082 -21.670 1.00 95.75 212 SER A O 1
ATOM 1707 N N . ARG A 1 213 ? 10.291 13.881 -23.731 1.00 95.06 213 ARG A N 1
ATOM 1708 C CA . ARG A 1 213 ? 11.365 14.781 -23.291 1.00 95.06 213 ARG A CA 1
ATOM 1709 C C . ARG A 1 213 ? 10.886 15.762 -22.212 1.00 95.06 213 ARG A C 1
ATOM 1711 O O . ARG A 1 213 ? 11.566 15.908 -21.201 1.00 95.06 213 ARG A O 1
ATOM 1718 N N . SER A 1 214 ? 9.706 16.357 -22.388 1.00 94.56 214 SER A N 1
ATOM 1719 C CA . SER A 1 214 ? 9.112 17.257 -21.394 1.00 94.56 214 SER A CA 1
ATOM 1720 C C . SER A 1 214 ? 8.758 16.525 -20.096 1.00 94.56 214 SER A C 1
ATOM 1722 O O . SER A 1 214 ? 9.077 17.020 -19.019 1.00 94.56 214 SER A O 1
ATOM 1724 N N . ASP A 1 215 ? 8.192 15.312 -20.171 1.00 95.50 215 ASP A N 1
ATOM 1725 C CA . ASP A 1 215 ? 7.909 14.500 -18.977 1.00 95.50 215 ASP A CA 1
ATOM 1726 C C . ASP A 1 215 ? 9.193 14.208 -18.171 1.00 95.50 215 ASP A C 1
ATOM 1728 O O . ASP A 1 215 ? 9.197 14.273 -16.938 1.00 95.50 215 ASP A O 1
ATOM 1732 N N . LEU A 1 216 ? 10.297 13.896 -18.862 1.00 95.25 216 LEU A N 1
ATOM 1733 C CA . LEU A 1 216 ? 11.607 13.660 -18.248 1.00 95.25 216 LEU A CA 1
ATOM 1734 C C . LEU A 1 216 ? 12.182 14.920 -17.601 1.00 95.25 216 LEU A C 1
ATOM 1736 O O . LEU A 1 216 ? 12.730 14.834 -16.501 1.00 95.25 216 LEU A O 1
ATOM 1740 N N . GLU A 1 217 ? 12.082 16.070 -18.267 1.00 94.19 217 GLU A N 1
ATOM 1741 C CA . GLU A 1 217 ? 12.524 17.365 -17.739 1.00 94.19 217 GLU A CA 1
ATOM 1742 C C . GLU A 1 217 ? 11.734 17.731 -16.473 1.00 94.19 217 GLU A C 1
ATOM 1744 O O . GLU A 1 217 ? 12.339 18.021 -15.436 1.00 94.19 217 GLU A O 1
ATOM 1749 N N . THR A 1 218 ? 10.404 17.588 -16.499 1.00 94.06 218 THR A N 1
ATOM 1750 C CA . THR A 1 218 ? 9.539 17.786 -15.327 1.00 94.06 218 THR A CA 1
ATOM 1751 C C . THR A 1 218 ? 9.935 16.857 -14.183 1.00 94.06 218 THR A C 1
ATOM 1753 O O . THR A 1 218 ? 10.184 17.326 -13.068 1.00 94.06 218 THR A O 1
ATOM 1756 N N . LEU A 1 219 ? 10.080 15.554 -14.444 1.00 93.88 219 LEU A N 1
ATOM 1757 C CA . LEU A 1 219 ? 10.452 14.578 -13.420 1.00 93.88 219 LEU A CA 1
ATOM 1758 C C . LEU A 1 219 ? 11.832 14.875 -12.807 1.00 93.88 219 LEU A C 1
ATOM 1760 O O . LEU A 1 219 ? 11.999 14.800 -11.587 1.00 93.88 219 LEU A O 1
ATOM 1764 N N . ARG A 1 220 ? 12.824 15.236 -13.633 1.00 92.69 220 ARG A N 1
ATOM 1765 C CA . ARG A 1 220 ? 14.193 15.559 -13.191 1.00 92.69 220 ARG A CA 1
ATOM 1766 C C . ARG A 1 220 ? 14.272 16.868 -12.415 1.00 92.69 220 ARG A C 1
ATOM 1768 O O . ARG A 1 220 ? 15.086 16.962 -11.500 1.00 92.69 220 ARG A O 1
ATOM 1775 N N . SER A 1 221 ? 13.420 17.842 -12.733 1.00 91.44 221 SER A N 1
ATOM 1776 C CA . SER A 1 221 ? 13.342 19.105 -11.992 1.00 91.44 221 SER A CA 1
ATOM 1777 C C . SER A 1 221 ? 12.874 18.918 -10.541 1.00 91.44 221 SER A C 1
ATOM 1779 O O . SER A 1 221 ? 13.109 19.780 -9.696 1.00 91.44 221 SER A O 1
ATOM 1781 N N . GLY A 1 222 ? 12.174 17.813 -10.249 1.00 86.25 222 GLY A N 1
ATOM 1782 C CA . GLY A 1 222 ? 11.542 17.550 -8.956 1.00 86.25 222 GLY A CA 1
ATOM 1783 C C . GLY A 1 222 ? 10.298 18.402 -8.672 1.00 86.25 222 GLY A C 1
ATOM 1784 O O . GLY A 1 222 ? 9.606 18.142 -7.688 1.00 86.25 222 GLY A O 1
ATOM 1785 N N . LYS A 1 223 ? 9.974 19.381 -9.528 1.00 86.25 223 LYS A N 1
ATOM 1786 C CA . LYS A 1 223 ? 8.787 20.242 -9.432 1.00 86.25 223 LYS A CA 1
ATOM 1787 C C . LYS A 1 223 ? 7.589 19.566 -10.099 1.00 86.25 223 LYS A C 1
ATOM 1789 O O . LYS A 1 223 ? 7.087 20.017 -11.121 1.00 86.25 223 LYS A O 1
ATOM 1794 N N . VAL A 1 224 ? 7.175 18.442 -9.527 1.00 91.50 224 VAL A N 1
ATOM 1795 C CA . VAL A 1 224 ? 6.052 17.646 -10.026 1.00 91.50 224 VAL A CA 1
ATOM 1796 C C . VAL A 1 224 ? 4.766 18.085 -9.330 1.00 91.50 224 VAL A C 1
ATOM 1798 O O . VAL A 1 224 ? 4.691 18.063 -8.099 1.00 91.50 224 VAL A O 1
ATOM 1801 N N . ASP A 1 225 ? 3.756 18.471 -10.107 1.00 92.81 225 ASP A N 1
ATOM 1802 C CA . ASP A 1 225 ? 2.421 18.745 -9.580 1.00 92.81 225 ASP A CA 1
ATOM 1803 C C . ASP A 1 225 ? 1.619 17.456 -9.317 1.00 92.81 225 ASP A C 1
ATOM 1805 O O . ASP A 1 225 ? 2.009 16.338 -9.669 1.00 92.81 225 ASP A O 1
ATOM 1809 N N . LEU A 1 226 ? 0.470 17.617 -8.662 1.00 93.50 226 LEU A N 1
ATOM 1810 C CA . LEU A 1 226 ? -0.394 16.500 -8.295 1.00 93.50 226 LEU A CA 1
ATOM 1811 C C . LEU A 1 226 ? -0.968 15.762 -9.514 1.00 93.50 226 LEU A C 1
ATOM 1813 O O . LEU A 1 226 ? -1.163 14.551 -9.450 1.00 93.50 226 LEU A O 1
ATOM 1817 N N . SER A 1 227 ? -1.244 16.472 -10.608 1.00 94.38 227 SER A N 1
ATOM 1818 C CA . SER A 1 227 ? -1.843 15.890 -11.810 1.00 94.38 227 SER A CA 1
ATOM 1819 C C . SER A 1 227 ? -0.858 14.972 -12.528 1.00 94.38 227 SER A C 1
ATOM 1821 O O . SER A 1 227 ? -1.211 13.847 -12.881 1.00 94.38 227 SER A O 1
ATOM 1823 N N . PHE A 1 228 ? 0.402 15.396 -12.641 1.00 95.88 228 PHE A N 1
ATOM 1824 C CA . PHE A 1 228 ? 1.485 14.594 -13.190 1.00 95.88 228 PHE A CA 1
ATOM 1825 C C . PHE A 1 228 ? 1.742 13.358 -12.323 1.00 95.88 228 PHE A C 1
ATOM 1827 O O . PHE A 1 228 ? 1.868 12.256 -12.855 1.00 95.88 228 PHE A O 1
ATOM 1834 N N . ASP A 1 229 ? 1.780 13.508 -10.993 1.00 96.19 229 ASP A N 1
ATOM 1835 C CA . ASP A 1 229 ? 1.932 12.373 -10.072 1.00 96.19 229 ASP A CA 1
ATOM 1836 C C . ASP A 1 229 ? 0.799 11.353 -10.227 1.00 96.19 229 ASP A C 1
ATOM 1838 O O . ASP A 1 229 ? 1.052 10.156 -10.370 1.00 96.19 229 ASP A O 1
ATOM 1842 N N . VAL A 1 230 ? -0.453 11.817 -10.247 1.00 96.69 230 VAL A N 1
ATOM 1843 C CA . VAL A 1 230 ? -1.619 10.949 -10.448 1.00 96.69 230 VAL A CA 1
ATOM 1844 C C . VAL A 1 230 ? -1.548 10.263 -11.809 1.00 96.69 230 VAL A C 1
ATOM 1846 O O . VAL A 1 230 ? -1.713 9.047 -11.868 1.00 96.69 230 VAL A O 1
ATOM 1849 N N . MET A 1 231 ? -1.243 10.992 -12.886 1.00 97.06 231 MET A N 1
ATOM 1850 C CA . MET A 1 231 ? -1.104 10.421 -14.229 1.00 97.06 231 MET A CA 1
ATOM 1851 C C . MET A 1 231 ? -0.035 9.322 -14.256 1.00 97.06 231 MET A C 1
ATOM 1853 O O . MET A 1 231 ? -0.300 8.211 -14.717 1.00 97.06 231 MET A O 1
ATOM 1857 N N . LEU A 1 232 ? 1.153 9.594 -13.713 1.00 97.81 232 LEU A N 1
ATOM 1858 C CA . LEU A 1 232 ? 2.256 8.638 -13.679 1.00 97.81 232 LEU A CA 1
ATOM 1859 C C . LEU A 1 232 ? 1.909 7.391 -12.850 1.00 97.81 232 LEU A C 1
ATOM 1861 O O . LEU A 1 232 ? 2.206 6.265 -13.262 1.00 97.81 232 LEU A O 1
ATOM 1865 N N . ARG A 1 233 ? 1.253 7.561 -11.697 1.00 97.75 233 ARG A N 1
ATOM 1866 C CA . ARG A 1 233 ? 0.805 6.437 -10.861 1.00 97.75 233 ARG A CA 1
ATOM 1867 C C . ARG A 1 233 ? -0.322 5.637 -11.522 1.00 97.75 233 ARG A C 1
ATOM 1869 O O . ARG A 1 233 ? -0.328 4.414 -11.402 1.00 97.75 233 ARG A O 1
ATOM 1876 N N . MET A 1 234 ? -1.217 6.277 -12.276 1.00 98.00 234 MET A N 1
ATOM 1877 C CA . MET A 1 234 ? -2.228 5.587 -13.089 1.00 98.00 234 MET A CA 1
ATOM 1878 C C . MET A 1 234 ? -1.582 4.752 -14.198 1.00 98.00 234 MET A C 1
ATOM 1880 O O . MET A 1 234 ? -1.924 3.582 -14.348 1.00 98.00 234 MET A O 1
ATOM 1884 N N . GLN A 1 235 ? -0.594 5.300 -14.916 1.00 98.31 235 GLN A N 1
ATOM 1885 C CA . GLN A 1 235 ? 0.176 4.540 -15.910 1.00 98.31 235 GLN A CA 1
ATOM 1886 C C . GLN A 1 235 ? 0.927 3.372 -15.261 1.00 98.31 235 GLN A C 1
ATOM 1888 O O . GLN A 1 235 ? 0.888 2.255 -15.765 1.00 98.31 235 GLN A O 1
ATOM 1893 N N . THR A 1 236 ? 1.528 3.591 -14.089 1.00 98.62 236 THR A N 1
ATOM 1894 C CA . THR A 1 236 ? 2.178 2.533 -13.297 1.00 98.62 236 THR A CA 1
ATOM 1895 C C . THR A 1 236 ? 1.198 1.413 -12.939 1.00 98.62 236 THR A C 1
ATOM 1897 O O . THR A 1 236 ? 1.523 0.236 -13.089 1.00 98.62 236 THR A O 1
ATOM 1900 N N . ARG A 1 237 ? -0.018 1.765 -12.500 1.00 98.19 237 ARG A N 1
ATOM 1901 C CA . ARG A 1 237 ? -1.070 0.799 -12.155 1.00 98.19 237 ARG A CA 1
ATOM 1902 C C . ARG A 1 237 ? -1.479 -0.027 -13.371 1.00 98.19 237 ARG A C 1
ATOM 1904 O O . ARG A 1 237 ? -1.558 -1.248 -13.271 1.00 98.19 237 ARG A O 1
ATOM 1911 N N . SER A 1 238 ? -1.691 0.628 -14.510 1.00 98.25 238 SER A N 1
ATOM 1912 C CA . SER A 1 238 ? -2.035 -0.032 -15.772 1.00 98.25 238 SER A CA 1
ATOM 1913 C C . SER A 1 238 ? -0.915 -0.946 -16.270 1.00 98.25 238 SER A C 1
ATOM 1915 O O . SER A 1 238 ? -1.191 -2.069 -16.683 1.00 98.25 238 SER A O 1
ATOM 1917 N N . ALA A 1 239 ? 0.344 -0.506 -16.184 1.00 98.62 239 ALA A N 1
ATOM 1918 C CA . ALA A 1 239 ? 1.502 -1.309 -16.567 1.00 98.62 239 ALA A CA 1
ATOM 1919 C C . ALA A 1 239 ? 1.571 -2.602 -15.748 1.00 98.62 239 ALA A C 1
ATOM 1921 O O . ALA A 1 239 ? 1.622 -3.692 -16.310 1.00 98.62 239 ALA A O 1
ATOM 1922 N N . PHE A 1 240 ? 1.507 -2.496 -14.419 1.00 98.62 240 PHE A N 1
ATOM 1923 C CA . PHE A 1 240 ? 1.590 -3.673 -13.558 1.00 98.62 240 PHE A CA 1
ATOM 1924 C C . PHE A 1 240 ? 0.346 -4.558 -13.601 1.00 98.62 240 PHE A C 1
ATOM 1926 O O . PHE A 1 240 ? 0.488 -5.756 -13.390 1.00 98.62 240 PHE A O 1
ATOM 1933 N N . LYS A 1 241 ? -0.843 -4.020 -13.909 1.00 98.00 241 LYS A N 1
ATOM 1934 C CA . LYS A 1 241 ? -2.020 -4.857 -14.188 1.00 98.00 241 LYS A CA 1
ATOM 1935 C C . LYS A 1 241 ? -1.765 -5.758 -15.395 1.00 98.00 241 LYS A C 1
ATOM 1937 O O . LYS A 1 241 ? -1.922 -6.962 -15.276 1.00 98.00 241 LYS A O 1
ATOM 1942 N N . ARG A 1 242 ? -1.268 -5.198 -16.502 1.00 98.50 242 ARG A N 1
ATOM 1943 C CA . ARG A 1 242 ? -0.928 -5.984 -17.701 1.00 98.50 242 ARG A CA 1
ATOM 1944 C C . ARG A 1 242 ? 0.174 -7.006 -17.431 1.00 98.50 242 ARG A C 1
ATOM 1946 O O . ARG A 1 242 ? 0.061 -8.144 -17.856 1.00 98.50 242 ARG A O 1
ATOM 1953 N N . VAL A 1 243 ? 1.211 -6.624 -16.681 1.00 98.56 243 VAL A N 1
ATOM 1954 C CA . VAL A 1 243 ? 2.264 -7.561 -16.251 1.00 98.56 243 VAL A CA 1
ATOM 1955 C C . VAL A 1 243 ? 1.679 -8.709 -15.424 1.00 98.56 243 VAL A C 1
ATOM 1957 O O . VAL A 1 243 ? 2.070 -9.851 -15.628 1.00 98.56 243 VAL A O 1
ATOM 1960 N N . ALA A 1 244 ? 0.761 -8.414 -14.499 1.00 97.81 244 ALA A N 1
ATOM 1961 C CA . ALA A 1 244 ? 0.094 -9.420 -13.678 1.00 97.81 244 ALA A CA 1
ATOM 1962 C C . ALA A 1 244 ? -0.746 -10.383 -14.529 1.00 97.81 244 ALA A C 1
ATOM 1964 O O . ALA A 1 244 ? -0.665 -11.589 -14.320 1.00 97.81 244 ALA A O 1
ATOM 1965 N N . ASP A 1 245 ? -1.479 -9.846 -15.508 1.00 97.50 245 ASP A N 1
ATOM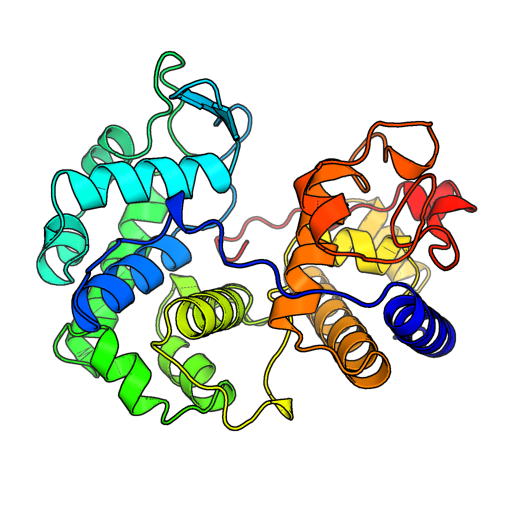 1966 C CA . ASP A 1 245 ? -2.317 -10.620 -16.427 1.00 97.50 245 ASP A CA 1
ATOM 1967 C C . ASP A 1 245 ? -1.475 -11.565 -17.291 1.00 97.50 245 ASP A C 1
ATOM 1969 O O . ASP A 1 245 ? -1.766 -12.753 -17.355 1.00 97.50 245 ASP A O 1
ATOM 1973 N N . ILE A 1 246 ? -0.383 -11.068 -17.882 1.00 98.00 246 ILE A N 1
ATOM 1974 C CA . ILE A 1 246 ? 0.539 -11.881 -18.695 1.00 98.00 246 ILE A CA 1
ATOM 1975 C C . ILE A 1 246 ? 1.230 -12.946 -17.844 1.00 98.00 246 ILE A C 1
ATOM 1977 O O . ILE A 1 246 ? 1.419 -14.069 -18.291 1.00 98.00 246 ILE A O 1
ATOM 1981 N N . ALA A 1 247 ? 1.628 -12.600 -16.619 1.00 96.19 247 ALA A N 1
ATOM 1982 C CA . ALA A 1 247 ? 2.291 -13.535 -15.718 1.00 96.19 247 ALA A CA 1
ATOM 1983 C C . ALA A 1 247 ? 1.325 -14.516 -15.030 1.00 96.19 247 ALA A C 1
ATOM 1985 O O . ALA A 1 247 ? 1.792 -15.356 -14.262 1.00 96.19 247 ALA A O 1
ATOM 1986 N N . GLU A 1 248 ? 0.012 -14.382 -15.252 1.00 95.31 248 GLU A N 1
ATOM 1987 C CA . GLU A 1 248 ? -1.048 -15.152 -14.590 1.00 95.31 248 GLU A CA 1
ATOM 1988 C C . GLU A 1 248 ? -0.937 -15.131 -13.054 1.00 95.31 248 GLU A C 1
ATOM 1990 O O . GLU A 1 248 ? -1.180 -16.116 -12.354 1.00 95.31 248 GLU A O 1
ATOM 1995 N N . VAL A 1 249 ? -0.558 -13.978 -12.494 1.00 94.25 249 VAL A N 1
ATOM 1996 C CA . VAL A 1 249 ? -0.437 -13.789 -11.044 1.00 94.25 249 VAL A CA 1
ATOM 1997 C C . VAL A 1 249 ? -1.431 -12.758 -10.545 1.00 94.25 249 VAL A C 1
ATOM 1999 O O . VAL A 1 249 ? -1.627 -11.705 -11.147 1.00 94.25 249 VAL A O 1
ATOM 2002 N N . LYS A 1 250 ? -2.009 -12.998 -9.364 1.00 93.94 250 LYS A N 1
ATOM 2003 C CA . LYS A 1 250 ? -2.847 -11.983 -8.718 1.00 93.94 250 LYS A CA 1
ATOM 2004 C C . LYS A 1 250 ? -2.036 -10.698 -8.474 1.00 93.94 250 LYS A C 1
ATOM 2006 O O . LYS A 1 250 ? -0.938 -10.778 -7.907 1.00 93.94 250 LYS A O 1
ATOM 2011 N N . PRO A 1 251 ? -2.583 -9.503 -8.765 1.00 96.50 251 PRO A N 1
ATOM 2012 C CA . PRO A 1 251 ? -1.934 -8.231 -8.443 1.00 96.50 251 PRO A CA 1
ATOM 2013 C C . PRO A 1 251 ? -1.522 -8.106 -6.967 1.00 96.50 251 PRO A C 1
ATOM 2015 O O . PRO A 1 251 ? -0.463 -7.561 -6.662 1.00 96.50 251 PRO A O 1
ATOM 2018 N N . SER A 1 252 ? -2.296 -8.673 -6.035 1.00 92.44 252 SER A N 1
ATOM 2019 C CA . SER A 1 252 ? -1.967 -8.671 -4.601 1.00 92.44 252 SER A CA 1
ATOM 2020 C C . SER A 1 252 ? -0.699 -9.476 -4.254 1.00 92.44 252 SER A C 1
ATOM 2022 O O . SER A 1 252 ? -0.018 -9.147 -3.273 1.00 92.44 252 SER A O 1
ATOM 2024 N N . ILE A 1 253 ? -0.353 -10.487 -5.063 1.00 92.19 253 ILE A N 1
ATOM 2025 C CA . ILE A 1 253 ? 0.892 -11.270 -4.975 1.00 92.19 253 ILE A CA 1
ATOM 2026 C C . ILE A 1 253 ? 2.031 -10.519 -5.667 1.00 92.19 253 ILE A C 1
ATOM 2028 O O . ILE A 1 253 ? 3.101 -10.362 -5.078 1.00 92.19 253 ILE A O 1
ATOM 2032 N N . LEU A 1 254 ? 1.794 -10.000 -6.878 1.00 95.94 254 LEU A N 1
ATOM 2033 C CA . LEU A 1 254 ? 2.787 -9.212 -7.614 1.00 95.94 254 LEU A CA 1
ATOM 2034 C C . LEU A 1 254 ? 3.299 -8.031 -6.774 1.00 95.94 254 LEU A C 1
ATOM 2036 O O . LEU A 1 254 ? 4.502 -7.779 -6.713 1.00 95.94 254 LEU A O 1
ATOM 2040 N N . ASP A 1 255 ? 2.400 -7.351 -6.064 1.00 95.50 255 ASP A N 1
ATOM 2041 C CA . ASP A 1 255 ? 2.749 -6.250 -5.171 1.00 95.50 255 ASP A CA 1
ATOM 2042 C C . ASP A 1 255 ? 3.780 -6.629 -4.094 1.00 95.50 255 ASP A C 1
ATOM 2044 O O . ASP A 1 255 ? 4.652 -5.819 -3.794 1.00 95.50 255 ASP A O 1
ATOM 2048 N N . ASP A 1 256 ? 3.760 -7.850 -3.540 1.00 92.69 256 ASP A N 1
ATOM 2049 C CA . ASP A 1 256 ? 4.774 -8.250 -2.548 1.00 92.69 256 ASP A CA 1
ATOM 2050 C C . ASP A 1 256 ? 6.189 -8.208 -3.138 1.00 92.69 256 ASP A C 1
ATOM 2052 O O . ASP A 1 256 ? 7.120 -7.711 -2.495 1.00 92.69 256 ASP A O 1
ATOM 2056 N N . LEU A 1 257 ? 6.344 -8.703 -4.371 1.00 94.25 257 LEU A N 1
ATOM 2057 C CA . LEU A 1 257 ? 7.612 -8.686 -5.094 1.00 94.25 257 LEU A CA 1
ATOM 2058 C C . LEU A 1 257 ? 8.046 -7.259 -5.399 1.00 94.25 257 LEU A C 1
ATOM 2060 O O . LEU A 1 257 ? 9.188 -6.886 -5.107 1.00 94.25 257 LEU A O 1
ATOM 2064 N N . LEU A 1 258 ? 7.143 -6.470 -5.983 1.00 96.38 258 LEU A N 1
ATOM 2065 C CA . LEU A 1 258 ? 7.424 -5.096 -6.378 1.00 96.38 258 LEU A CA 1
ATOM 2066 C C . LEU A 1 258 ? 7.798 -4.257 -5.155 1.00 96.38 258 LEU A C 1
ATOM 2068 O O . LEU A 1 258 ? 8.863 -3.640 -5.117 1.00 96.38 258 LEU A O 1
ATOM 2072 N N . TRP A 1 259 ? 6.968 -4.276 -4.118 1.00 94.00 259 TRP A N 1
ATOM 2073 C CA . TRP A 1 259 ? 7.163 -3.454 -2.936 1.00 94.00 259 TRP A CA 1
ATOM 2074 C C . TRP A 1 259 ? 8.443 -3.818 -2.178 1.00 94.00 259 TRP A C 1
ATOM 2076 O O . TRP A 1 259 ? 9.238 -2.927 -1.854 1.00 94.00 259 TRP A O 1
ATOM 2086 N N . LEU A 1 260 ? 8.709 -5.113 -1.948 1.00 91.81 260 LEU A N 1
ATOM 2087 C CA . LEU A 1 260 ? 9.954 -5.540 -1.301 1.00 91.81 260 LEU A CA 1
ATOM 2088 C C . LEU A 1 260 ? 11.170 -5.159 -2.146 1.00 91.81 260 LEU A C 1
ATOM 2090 O O . LEU A 1 260 ? 12.093 -4.540 -1.617 1.00 91.81 260 LEU A O 1
ATOM 2094 N N . THR A 1 261 ? 11.153 -5.432 -3.453 1.00 94.38 261 THR A N 1
ATOM 2095 C CA . THR A 1 261 ? 12.270 -5.085 -4.345 1.00 94.38 261 THR A CA 1
ATOM 2096 C C . THR A 1 261 ? 12.530 -3.581 -4.362 1.00 94.38 261 THR A C 1
ATOM 2098 O O . THR A 1 261 ? 13.677 -3.145 -4.236 1.00 94.38 261 THR A O 1
ATOM 2101 N N . GLY A 1 262 ? 11.480 -2.765 -4.458 1.00 94.75 262 GLY A N 1
ATOM 2102 C CA . GLY A 1 262 ? 11.579 -1.308 -4.444 1.00 94.75 262 GLY A CA 1
ATOM 2103 C C . GLY A 1 262 ? 12.150 -0.771 -3.132 1.00 94.75 262 GLY A C 1
ATOM 2104 O O . GLY A 1 262 ? 12.916 0.194 -3.130 1.00 94.75 262 GLY A O 1
ATOM 2105 N N . ARG A 1 263 ? 11.830 -1.420 -2.012 1.00 90.69 263 ARG A N 1
ATOM 2106 C CA . ARG A 1 263 ? 12.252 -1.001 -0.674 1.00 90.69 263 ARG A CA 1
ATOM 2107 C C . ARG A 1 263 ? 13.648 -1.479 -0.273 1.00 90.69 263 ARG A C 1
ATOM 2109 O O . ARG A 1 263 ? 14.270 -0.830 0.569 1.00 90.69 263 ARG A O 1
ATOM 2116 N N . THR A 1 264 ? 14.136 -2.591 -0.826 1.00 90.69 264 THR A N 1
ATOM 2117 C CA . THR A 1 264 ? 15.412 -3.203 -0.406 1.00 90.69 264 THR A CA 1
ATOM 2118 C C . THR A 1 264 ? 16.505 -3.183 -1.466 1.00 90.69 264 THR A C 1
ATOM 2120 O O . THR A 1 264 ? 17.673 -3.194 -1.097 1.00 90.69 264 THR A O 1
ATOM 2123 N N . ILE A 1 265 ? 16.151 -3.164 -2.756 1.00 93.81 265 ILE A N 1
ATOM 2124 C CA . ILE A 1 265 ? 17.111 -3.233 -3.870 1.00 93.81 265 ILE A CA 1
ATOM 2125 C C . ILE A 1 265 ? 17.067 -1.953 -4.696 1.00 93.81 265 ILE A C 1
ATOM 2127 O O . ILE A 1 265 ? 18.063 -1.237 -4.800 1.00 93.81 265 ILE A O 1
ATOM 2131 N N . CYS A 1 266 ? 15.911 -1.638 -5.281 1.00 95.00 266 CYS A N 1
ATOM 2132 C CA . CYS A 1 266 ? 15.747 -0.491 -6.165 1.00 95.00 266 CYS A CA 1
ATOM 2133 C C . CYS A 1 266 ? 15.542 0.792 -5.347 1.00 95.00 266 CYS A C 1
ATOM 2135 O O . CYS A 1 266 ? 14.498 1.437 -5.402 1.00 95.00 266 CYS A O 1
ATOM 2137 N N . LEU A 1 267 ? 16.537 1.142 -4.535 1.00 93.44 267 LEU A N 1
ATOM 2138 C CA . LEU A 1 267 ? 16.499 2.271 -3.612 1.00 93.44 267 LEU A CA 1
ATOM 2139 C C . LEU A 1 267 ? 16.478 3.611 -4.358 1.00 93.44 267 LEU A C 1
ATOM 2141 O O . LEU A 1 267 ? 17.061 3.752 -5.435 1.00 93.44 267 LEU A O 1
ATOM 2145 N N . ARG A 1 268 ? 15.832 4.624 -3.764 1.00 92.12 268 ARG A N 1
ATOM 2146 C CA . ARG A 1 268 ? 15.735 5.984 -4.335 1.00 92.12 268 ARG A CA 1
ATOM 2147 C C . ARG A 1 268 ? 17.114 6.576 -4.651 1.00 92.12 268 ARG A C 1
ATOM 2149 O O . ARG A 1 268 ? 17.281 7.207 -5.690 1.00 92.12 268 ARG A O 1
ATOM 2156 N N . GLN A 1 269 ? 18.096 6.326 -3.788 1.00 90.00 269 GLN A N 1
ATOM 2157 C CA . GLN A 1 269 ? 19.511 6.637 -3.995 1.00 90.00 269 GLN A CA 1
ATOM 2158 C C . GLN A 1 269 ? 20.323 5.349 -3.839 1.00 90.00 269 GLN A C 1
ATOM 2160 O O . GLN A 1 269 ? 20.006 4.555 -2.956 1.00 90.00 269 GLN A O 1
ATOM 2165 N N . GLY A 1 270 ? 21.342 5.151 -4.681 1.00 86.81 270 GLY A N 1
ATOM 2166 C CA . GLY A 1 270 ? 22.229 3.985 -4.601 1.00 86.81 270 GLY A CA 1
ATOM 2167 C C . GLY A 1 270 ? 21.490 2.655 -4.771 1.00 86.81 270 GLY A C 1
ATOM 2168 O O . GLY A 1 270 ? 21.459 1.845 -3.848 1.00 86.81 270 GLY A O 1
ATOM 2169 N N . ALA A 1 271 ? 20.847 2.441 -5.926 1.00 91.50 271 ALA A N 1
ATOM 2170 C CA . ALA A 1 271 ? 20.179 1.172 -6.214 1.00 91.50 271 ALA A CA 1
ATOM 2171 C C . ALA A 1 271 ? 21.177 0.007 -6.101 1.00 91.50 271 ALA A C 1
ATOM 2173 O O . ALA A 1 271 ? 22.207 0.002 -6.768 1.00 91.50 271 ALA A O 1
ATOM 2174 N N . ALA A 1 272 ? 20.862 -0.992 -5.278 1.00 90.44 272 ALA A N 1
ATOM 2175 C CA . ALA A 1 272 ? 21.778 -2.084 -4.964 1.00 90.44 272 ALA A CA 1
ATOM 2176 C C . ALA A 1 272 ? 21.918 -3.108 -6.103 1.00 90.44 272 ALA A C 1
ATOM 2178 O O . ALA A 1 272 ? 22.779 -3.975 -6.031 1.00 90.44 272 ALA A O 1
ATOM 2179 N N . CYS A 1 273 ? 21.104 -3.018 -7.161 1.00 87.31 273 CYS A N 1
ATOM 2180 C CA . CYS A 1 273 ? 21.112 -3.964 -8.281 1.00 87.31 273 CYS A CA 1
ATOM 2181 C C . CYS A 1 273 ? 22.404 -3.952 -9.116 1.00 87.31 273 CYS A C 1
ATOM 2183 O O . CYS A 1 273 ? 22.633 -4.896 -9.861 1.00 87.31 273 CYS A O 1
ATOM 2185 N N . VAL A 1 274 ? 23.260 -2.933 -8.992 1.00 84.75 274 VAL A N 1
ATOM 2186 C CA . VAL A 1 274 ? 24.559 -2.879 -9.696 1.00 84.75 274 VAL A CA 1
ATOM 2187 C C . VAL A 1 274 ? 25.716 -3.473 -8.905 1.00 84.75 274 VAL A C 1
ATOM 2189 O O . VAL A 1 274 ? 26.791 -3.694 -9.453 1.00 84.75 274 VAL A O 1
ATOM 2192 N N . HIS A 1 275 ? 25.504 -3.741 -7.620 1.00 80.25 275 HIS A N 1
ATOM 2193 C CA . HIS A 1 275 ? 26.508 -4.317 -6.740 1.00 80.25 275 HIS A CA 1
ATOM 2194 C C . HIS A 1 275 ? 26.038 -5.686 -6.260 1.00 80.25 275 HIS A C 1
ATOM 2196 O O . HIS A 1 275 ? 24.841 -5.937 -6.085 1.00 80.25 275 HIS A O 1
ATOM 2202 N N . LYS A 1 276 ? 26.987 -6.585 -5.997 1.00 71.44 276 LYS A N 1
ATOM 2203 C CA . LYS A 1 276 ? 26.665 -7.846 -5.332 1.00 71.44 276 LYS A CA 1
ATOM 2204 C C . LYS A 1 276 ? 26.145 -7.529 -3.932 1.00 71.44 276 LYS A C 1
ATOM 2206 O O . LYS A 1 276 ? 26.834 -6.895 -3.139 1.00 71.44 276 LYS A O 1
ATOM 2211 N N . HIS A 1 277 ? 24.936 -7.978 -3.622 1.00 76.62 277 HIS A N 1
ATOM 2212 C CA . HIS A 1 277 ? 24.348 -7.818 -2.300 1.00 76.62 277 HIS A CA 1
ATOM 2213 C C . HIS A 1 277 ? 23.661 -9.107 -1.866 1.00 76.62 277 HIS A C 1
ATOM 2215 O O . HIS A 1 277 ? 23.268 -9.936 -2.683 1.00 76.62 277 HIS A O 1
ATOM 2221 N N . LYS A 1 278 ? 23.518 -9.284 -0.551 1.00 77.50 278 LYS A N 1
ATOM 2222 C CA . LYS A 1 278 ? 22.701 -10.372 -0.016 1.00 77.50 278 LYS A CA 1
ATOM 2223 C C . LYS A 1 278 ? 21.235 -9.997 -0.180 1.00 77.50 278 LYS A C 1
ATOM 2225 O O . LYS A 1 278 ? 20.768 -9.039 0.438 1.00 77.50 278 LYS A O 1
ATOM 2230 N N . SER A 1 279 ? 20.518 -10.758 -0.993 1.00 78.31 279 SER A N 1
ATOM 2231 C CA . SER A 1 279 ? 19.079 -10.605 -1.162 1.00 78.31 279 SER A CA 1
ATOM 2232 C C . SER A 1 279 ? 18.354 -10.769 0.179 1.00 78.31 279 SER A C 1
ATOM 2234 O O . SER A 1 279 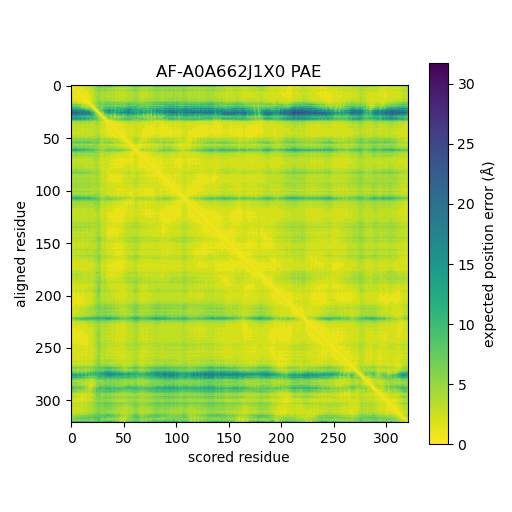? 18.700 -11.663 0.960 1.00 78.31 279 SER A O 1
ATOM 2236 N N . PRO A 1 280 ? 17.327 -9.957 0.475 1.00 82.19 280 PRO A N 1
ATOM 2237 C CA . PRO A 1 280 ? 16.520 -10.164 1.670 1.00 82.19 280 PRO A CA 1
ATOM 2238 C C . PRO A 1 280 ? 15.869 -11.551 1.654 1.00 82.19 280 PRO A C 1
ATOM 2240 O O . PRO A 1 280 ? 15.249 -11.924 0.661 1.00 82.19 280 PRO A O 1
ATOM 2243 N N . ARG A 1 281 ? 15.925 -12.282 2.777 1.00 83.81 281 ARG A N 1
ATOM 2244 C CA . ARG A 1 281 ? 15.305 -13.619 2.908 1.00 83.81 281 ARG A CA 1
ATOM 2245 C C . ARG A 1 281 ? 13.830 -13.634 2.492 1.00 83.81 281 ARG A C 1
ATOM 2247 O O . ARG A 1 281 ? 13.394 -14.548 1.809 1.00 83.81 281 ARG A O 1
ATOM 2254 N N . LYS A 1 282 ? 13.075 -12.590 2.859 1.00 83.62 282 LYS A N 1
ATOM 2255 C CA . LYS A 1 282 ? 11.667 -12.431 2.457 1.00 83.62 282 LYS A CA 1
ATOM 2256 C C . LYS A 1 282 ? 11.488 -12.346 0.943 1.00 83.62 282 LYS A C 1
ATOM 2258 O O . LYS A 1 282 ? 10.542 -12.910 0.420 1.00 83.62 282 LYS A O 1
ATOM 2263 N N . LEU A 1 283 ? 12.395 -11.651 0.255 1.00 86.69 283 LEU A N 1
ATOM 2264 C CA . LEU A 1 283 ? 12.350 -11.528 -1.197 1.00 86.69 283 LEU A CA 1
ATOM 2265 C C . LEU A 1 283 ? 12.724 -12.853 -1.868 1.00 86.69 283 LEU A C 1
ATOM 2267 O O . LEU A 1 283 ? 12.071 -13.247 -2.820 1.00 86.69 283 LEU A O 1
ATOM 2271 N N . GLN A 1 284 ? 13.713 -13.577 -1.335 1.00 86.25 284 GLN A N 1
ATOM 2272 C CA . GLN A 1 284 ? 14.053 -14.923 -1.816 1.00 86.25 284 GLN A CA 1
ATOM 2273 C C . GLN A 1 284 ? 12.885 -15.906 -1.665 1.00 86.25 284 GLN A C 1
ATOM 2275 O O . GLN A 1 284 ? 12.686 -16.748 -2.525 1.00 86.25 284 GLN A O 1
ATOM 2280 N N . ALA A 1 285 ? 12.084 -15.786 -0.605 1.00 87.69 285 ALA A N 1
ATOM 2281 C CA . ALA A 1 285 ? 10.927 -16.653 -0.399 1.00 87.69 285 ALA A CA 1
ATOM 2282 C C . ALA A 1 285 ? 9.783 -16.423 -1.414 1.00 87.69 285 ALA A C 1
ATOM 2284 O O . ALA A 1 285 ? 8.928 -17.298 -1.551 1.00 87.69 285 ALA A O 1
ATOM 2285 N N . LEU A 1 286 ? 9.758 -15.277 -2.115 1.00 87.38 286 LEU A N 1
ATOM 2286 C CA . LEU A 1 286 ? 8.707 -14.939 -3.088 1.00 87.38 286 LEU A CA 1
ATOM 2287 C C . LEU A 1 286 ? 8.915 -15.596 -4.450 1.00 87.38 286 LEU A C 1
ATOM 2289 O O . LEU A 1 286 ? 7.956 -15.755 -5.196 1.00 87.38 286 LEU A O 1
ATOM 2293 N N . VAL A 1 287 ? 10.154 -15.935 -4.794 1.00 86.19 287 VAL A N 1
ATOM 2294 C CA . VAL A 1 287 ? 10.540 -16.392 -6.132 1.00 86.19 287 VAL A CA 1
ATOM 2295 C C . VAL A 1 287 ? 11.225 -17.745 -6.029 1.00 86.19 287 VAL A C 1
ATOM 2297 O O . VAL A 1 287 ? 12.147 -17.919 -5.237 1.00 86.19 287 VAL A O 1
ATOM 2300 N N . LYS A 1 288 ? 10.773 -18.721 -6.821 1.00 84.62 288 LYS A N 1
ATOM 2301 C CA . LYS A 1 288 ? 11.470 -20.014 -6.944 1.00 84.62 288 LYS A CA 1
ATOM 2302 C C . LYS A 1 288 ? 12.685 -19.903 -7.862 1.00 84.62 288 LYS A C 1
ATOM 2304 O O . LYS A 1 288 ? 13.675 -20.600 -7.647 1.00 84.62 288 LYS A O 1
ATOM 2309 N N . GLY A 1 289 ? 12.583 -19.063 -8.892 1.00 80.56 289 GLY A N 1
ATOM 2310 C CA . GLY A 1 289 ? 13.641 -18.853 -9.870 1.00 80.56 289 GLY A CA 1
ATOM 2311 C C . GLY A 1 289 ? 14.915 -18.295 -9.240 1.00 80.56 289 GLY A C 1
ATOM 2312 O O . GLY A 1 289 ? 14.882 -17.558 -8.250 1.00 80.56 289 GLY A O 1
ATOM 2313 N N . LYS A 1 290 ? 16.057 -18.650 -9.832 1.00 80.94 290 LYS A N 1
ATOM 2314 C CA . LYS A 1 290 ? 17.352 -18.089 -9.446 1.00 80.94 290 LYS A CA 1
ATOM 2315 C C . LYS A 1 290 ? 17.519 -16.710 -10.072 1.00 80.94 290 LYS A C 1
ATOM 2317 O O . LYS A 1 290 ? 17.114 -16.478 -11.201 1.00 80.94 290 LYS A O 1
ATOM 2322 N N . TRP A 1 291 ? 18.148 -15.824 -9.319 1.00 86.44 291 TRP A N 1
ATOM 2323 C CA . TRP A 1 291 ? 18.579 -14.503 -9.752 1.00 86.44 291 TRP A CA 1
ATOM 2324 C C . TRP A 1 291 ? 19.813 -14.120 -8.932 1.00 86.44 291 TRP A C 1
ATOM 2326 O O . TRP A 1 291 ? 20.006 -14.591 -7.807 1.00 86.44 291 TRP A O 1
ATOM 2336 N N . HIS A 1 292 ? 20.667 -13.282 -9.499 1.00 82.69 292 HIS A N 1
ATOM 2337 C CA . HIS A 1 292 ? 21.978 -12.931 -8.972 1.00 82.69 292 HIS A CA 1
ATOM 2338 C C . HIS A 1 292 ? 21.987 -11.558 -8.309 1.00 82.69 292 HIS A C 1
ATOM 2340 O O . HIS A 1 292 ? 22.529 -11.413 -7.211 1.00 82.69 292 HIS A O 1
ATOM 2346 N N . ARG A 1 293 ? 21.406 -10.545 -8.963 1.00 86.62 293 ARG A N 1
ATOM 2347 C CA . ARG A 1 293 ? 21.421 -9.159 -8.463 1.00 86.62 293 ARG A CA 1
ATOM 2348 C C . ARG A 1 293 ? 20.042 -8.641 -8.121 1.00 86.62 293 ARG A C 1
ATOM 2350 O O . ARG A 1 293 ? 19.870 -7.990 -7.103 1.00 86.62 293 ARG A O 1
ATOM 2357 N N . CYS A 1 294 ? 19.052 -8.872 -8.965 1.00 91.00 294 CYS A N 1
ATOM 2358 C CA . CYS A 1 294 ? 17.705 -8.352 -8.766 1.00 91.00 294 CYS A CA 1
ATOM 2359 C C . CYS A 1 294 ? 16.703 -9.318 -9.398 1.00 91.00 294 CYS A C 1
ATOM 2361 O O . CYS A 1 294 ? 16.993 -9.819 -10.482 1.00 91.00 294 CYS A O 1
ATOM 2363 N N . PRO A 1 295 ? 15.497 -9.500 -8.830 1.00 91.12 295 PRO A N 1
ATOM 2364 C CA . PRO A 1 295 ? 14.433 -10.262 -9.483 1.00 91.12 295 PRO A CA 1
ATOM 2365 C C . PRO A 1 295 ? 13.960 -9.681 -10.820 1.00 91.12 295 PRO A C 1
ATOM 2367 O O . PRO A 1 295 ? 13.057 -10.237 -11.414 1.00 91.12 295 PRO A O 1
ATOM 2370 N N . PHE A 1 296 ? 14.511 -8.558 -11.285 1.00 93.12 296 PHE A N 1
ATOM 2371 C CA . PHE A 1 296 ? 14.201 -7.951 -12.582 1.00 93.12 296 PHE A CA 1
ATOM 2372 C C . PHE A 1 296 ? 15.446 -7.818 -13.468 1.00 93.12 296 PHE A C 1
ATOM 2374 O O . PHE A 1 296 ? 15.448 -7.013 -14.391 1.00 93.12 296 PHE A O 1
ATOM 2381 N N . GLU A 1 297 ? 16.545 -8.515 -13.159 1.00 89.62 297 GLU A N 1
ATOM 2382 C CA . GLU A 1 297 ? 17.834 -8.245 -13.809 1.00 89.62 297 GLU A CA 1
ATOM 2383 C C . GLU A 1 297 ? 17.910 -8.592 -15.299 1.00 89.62 297 GLU A C 1
ATOM 2385 O O . GLU A 1 297 ? 18.738 -8.008 -15.983 1.00 89.62 297 GLU A O 1
ATOM 2390 N N . GLU A 1 298 ? 17.051 -9.479 -15.808 1.00 90.81 298 GLU A N 1
ATOM 2391 C CA . GLU A 1 298 ? 17.008 -9.810 -17.243 1.00 90.81 298 GLU A CA 1
ATOM 2392 C C . GLU A 1 298 ? 16.229 -8.785 -18.081 1.00 90.81 298 GLU A C 1
ATOM 2394 O O . GLU A 1 298 ? 16.405 -8.724 -19.292 1.00 90.81 298 GLU A O 1
ATOM 2399 N N . VAL A 1 299 ? 15.367 -7.978 -17.451 1.00 94.69 299 VAL A N 1
ATOM 2400 C CA . VAL A 1 299 ? 14.396 -7.115 -18.155 1.00 94.69 299 VAL A CA 1
ATOM 2401 C C . VAL A 1 299 ? 14.484 -5.636 -17.772 1.00 94.69 299 VAL A C 1
ATOM 2403 O O . VAL A 1 299 ? 13.931 -4.783 -18.454 1.00 94.69 299 VAL A O 1
ATOM 2406 N N . CYS A 1 300 ? 15.147 -5.297 -16.666 1.00 96.25 300 CYS A N 1
ATOM 2407 C CA . CYS A 1 300 ? 15.207 -3.926 -16.168 1.00 96.25 300 CYS A CA 1
ATOM 2408 C C . CYS A 1 300 ? 16.232 -3.097 -16.943 1.00 96.25 300 CYS A C 1
ATOM 2410 O O . CYS A 1 300 ? 17.436 -3.217 -16.713 1.00 96.25 300 CYS A O 1
ATOM 2412 N N . GLU A 1 301 ? 15.766 -2.167 -17.773 1.00 96.56 301 GLU A N 1
ATOM 2413 C CA . GLU A 1 301 ? 16.652 -1.274 -18.526 1.00 96.56 301 GLU A CA 1
ATOM 2414 C C . GLU A 1 301 ? 17.567 -0.443 -17.617 1.00 96.56 301 GLU A C 1
ATOM 2416 O O . GLU A 1 301 ? 18.749 -0.277 -17.900 1.00 96.56 301 GLU A O 1
ATOM 2421 N N . GLY A 1 302 ? 17.073 0.021 -16.465 1.00 95.62 302 GLY A N 1
ATOM 2422 C CA . GLY A 1 302 ? 17.861 0.770 -15.483 1.00 95.62 302 GLY A CA 1
ATOM 2423 C C . GLY A 1 302 ? 18.981 -0.042 -14.819 1.00 95.62 302 GLY A C 1
ATOM 2424 O O . GLY A 1 302 ? 19.811 0.515 -14.099 1.00 95.62 302 GLY A O 1
ATOM 2425 N N . LEU A 1 303 ? 19.052 -1.358 -15.025 1.00 92.56 303 LEU A N 1
ATOM 2426 C CA . LEU A 1 303 ? 20.251 -2.110 -14.664 1.00 92.56 303 LEU A CA 1
ATOM 2427 C C . LEU A 1 303 ? 21.425 -1.759 -15.591 1.00 92.56 303 LEU A C 1
ATOM 2429 O O . LEU A 1 303 ? 22.550 -1.614 -15.106 1.00 92.56 303 LEU A O 1
ATOM 2433 N N . HIS A 1 304 ? 21.145 -1.563 -16.880 1.00 90.00 304 HIS A N 1
ATOM 2434 C CA . HIS A 1 304 ? 22.129 -1.346 -17.942 1.00 90.00 304 HIS A CA 1
ATOM 2435 C C . HIS A 1 304 ? 22.310 0.132 -18.310 1.00 90.00 304 HIS A C 1
ATOM 2437 O O . HIS A 1 304 ? 23.406 0.521 -18.698 1.00 90.00 304 HIS A O 1
ATOM 2443 N N . ASP A 1 305 ? 21.289 0.967 -18.103 1.00 94.31 305 ASP A N 1
ATOM 2444 C CA . ASP A 1 305 ? 21.331 2.411 -18.337 1.00 94.31 305 ASP A CA 1
ATOM 2445 C C . ASP A 1 305 ? 21.410 3.199 -17.008 1.00 94.31 305 ASP A C 1
ATOM 2447 O O . ASP A 1 305 ? 20.420 3.294 -16.265 1.00 94.31 305 ASP A O 1
ATOM 2451 N N . PRO A 1 306 ? 22.567 3.817 -16.687 1.00 92.94 306 PRO A N 1
ATOM 2452 C CA . PRO A 1 306 ? 22.710 4.684 -15.523 1.00 92.94 306 PRO A CA 1
ATOM 2453 C C . PRO A 1 306 ? 21.735 5.869 -15.508 1.00 92.94 306 PRO A C 1
ATOM 2455 O O . PRO A 1 306 ? 21.267 6.247 -14.431 1.00 92.94 306 PRO A O 1
ATOM 2458 N N . ALA A 1 307 ? 21.393 6.450 -16.663 1.00 92.88 307 ALA A N 1
ATOM 2459 C CA . ALA A 1 307 ? 20.484 7.588 -16.734 1.00 92.88 307 ALA A CA 1
ATOM 2460 C C . ALA A 1 307 ? 19.081 7.178 -16.271 1.00 92.88 307 ALA A C 1
ATOM 2462 O O . ALA A 1 307 ? 18.521 7.819 -15.375 1.00 92.88 307 ALA A O 1
ATOM 2463 N N . LYS A 1 308 ? 18.553 6.057 -16.777 1.00 94.69 308 LYS A N 1
ATOM 2464 C CA . LYS A 1 308 ? 17.285 5.483 -16.306 1.00 94.69 308 LYS A CA 1
ATOM 2465 C C . LYS A 1 308 ? 17.359 5.040 -14.842 1.00 94.69 308 LYS A C 1
ATOM 2467 O O . LYS A 1 308 ? 16.446 5.337 -14.071 1.00 94.69 308 LYS A O 1
ATOM 2472 N N . ARG A 1 309 ? 18.473 4.445 -14.393 1.00 94.88 309 ARG A N 1
ATOM 2473 C CA . ARG A 1 309 ? 18.676 4.046 -12.982 1.00 94.88 309 ARG A CA 1
ATOM 2474 C C . ARG A 1 309 ? 18.554 5.195 -11.987 1.00 94.88 309 ARG A C 1
ATOM 2476 O O . ARG A 1 309 ? 18.200 4.964 -10.832 1.00 94.88 309 ARG A O 1
ATOM 2483 N N . THR A 1 310 ? 18.879 6.418 -12.392 1.00 94.19 310 THR A N 1
ATOM 2484 C CA . THR A 1 310 ? 18.826 7.588 -11.503 1.00 94.19 310 THR A CA 1
ATOM 2485 C C . THR A 1 310 ? 17.446 8.230 -11.417 1.00 94.19 310 THR A C 1
ATOM 2487 O O . THR A 1 310 ? 17.236 9.051 -10.521 1.00 94.19 310 THR A O 1
ATOM 2490 N N . LEU A 1 311 ? 16.486 7.820 -12.260 1.00 95.50 311 LEU A N 1
ATOM 2491 C CA . LEU A 1 311 ? 15.107 8.302 -12.184 1.00 95.50 311 LEU A CA 1
ATOM 2492 C C . LEU A 1 311 ? 14.530 8.044 -10.790 1.00 95.50 311 LEU A C 1
ATOM 2494 O O . LEU A 1 311 ? 14.751 6.994 -10.176 1.00 95.50 311 LEU A O 1
ATOM 2498 N N . LYS A 1 312 ? 13.807 9.031 -10.274 1.00 95.19 312 LYS A N 1
ATOM 2499 C CA . LYS A 1 312 ? 13.154 8.993 -8.965 1.00 95.19 312 LYS A CA 1
ATOM 2500 C C . LYS A 1 312 ? 11.664 9.159 -9.184 1.00 95.19 312 LYS A C 1
ATOM 2502 O O . LYS A 1 312 ? 11.247 9.850 -10.103 1.00 95.19 312 LYS A O 1
ATOM 2507 N N . GLU A 1 313 ? 10.878 8.548 -8.318 1.00 94.44 313 GLU A N 1
ATOM 2508 C CA . GLU A 1 313 ? 9.463 8.859 -8.221 1.00 94.44 313 GLU A CA 1
ATOM 2509 C C . GLU A 1 313 ? 9.241 10.302 -7.720 1.00 94.44 313 GLU A C 1
ATOM 2511 O O . GLU A 1 313 ? 10.079 10.815 -6.953 1.00 94.44 313 GLU A O 1
ATOM 2516 N N . PRO A 1 314 ? 8.110 10.932 -8.082 1.00 93.06 314 PRO A N 1
ATOM 2517 C CA . PRO A 1 314 ? 7.711 12.224 -7.536 1.00 93.06 314 PRO A CA 1
ATOM 2518 C C . PRO A 1 314 ? 7.638 12.253 -6.001 1.00 93.06 314 PRO A C 1
ATOM 2520 O O . PRO A 1 314 ? 7.354 11.257 -5.332 1.00 93.06 314 PRO A O 1
ATOM 2523 N N . GLU A 1 315 ? 7.875 13.429 -5.418 1.00 88.19 315 GLU A N 1
ATOM 2524 C CA . GLU A 1 315 ? 7.655 13.695 -3.991 1.00 88.19 315 GLU A CA 1
ATOM 2525 C C . GLU A 1 315 ? 6.573 14.760 -3.810 1.00 88.19 315 GLU A C 1
ATOM 2527 O O . GLU A 1 315 ? 6.855 15.906 -3.475 1.00 88.19 315 GLU A O 1
ATOM 2532 N N . VAL A 1 316 ? 5.309 14.375 -3.989 1.00 89.44 316 VAL A N 1
ATOM 2533 C CA . VAL A 1 316 ? 4.175 15.285 -3.759 1.00 89.44 316 VAL A CA 1
ATOM 2534 C C . VAL A 1 316 ? 3.738 15.229 -2.295 1.00 89.44 316 VAL A C 1
ATOM 2536 O O . VAL A 1 316 ? 3.813 14.179 -1.654 1.00 89.44 316 VAL A O 1
ATOM 2539 N N . THR A 1 317 ? 3.303 16.345 -1.707 1.00 86.69 317 THR A N 1
ATOM 2540 C CA . THR A 1 317 ? 2.792 16.352 -0.325 1.00 86.69 317 THR A CA 1
ATOM 2541 C C . THR A 1 317 ? 1.333 15.909 -0.295 1.00 86.69 317 THR A C 1
ATOM 2543 O O . THR A 1 317 ? 0.430 16.710 -0.497 1.00 86.69 317 THR A O 1
ATOM 2546 N N . THR A 1 318 ? 1.101 14.635 0.018 1.00 89.50 318 THR A N 1
ATOM 2547 C CA . THR A 1 318 ? -0.240 14.046 0.152 1.00 89.50 318 THR A CA 1
ATOM 2548 C C . THR A 1 318 ? -0.320 13.167 1.409 1.00 89.50 318 THR A C 1
ATOM 2550 O O . THR A 1 318 ? 0.666 13.001 2.139 1.00 89.50 318 THR A O 1
ATOM 2553 N N . TRP A 1 319 ? -1.507 12.631 1.700 1.00 88.44 319 TRP A N 1
ATOM 2554 C CA . TRP A 1 319 ? -1.736 11.623 2.750 1.00 88.44 319 TRP A CA 1
ATOM 2555 C C . TRP A 1 319 ? -2.074 10.231 2.186 1.00 88.44 319 TRP A C 1
ATOM 2557 O O . TRP A 1 319 ? -2.433 9.319 2.937 1.00 88.44 319 TRP A O 1
ATOM 2567 N N . TRP A 1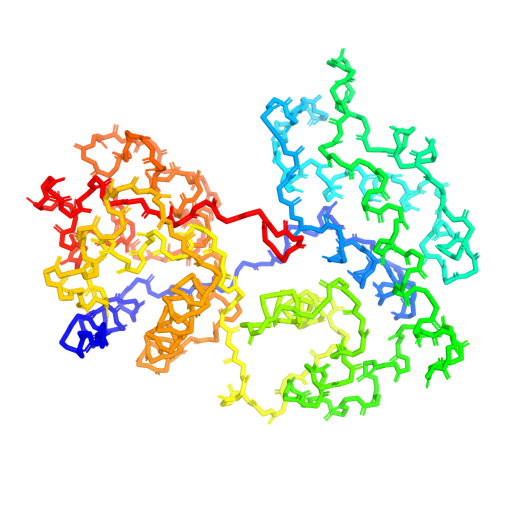 320 ? -1.969 10.076 0.865 1.00 87.69 320 TRP A N 1
ATOM 2568 C CA . TRP A 1 320 ? -2.338 8.872 0.123 1.00 87.69 320 TRP A CA 1
ATOM 2569 C C . TRP A 1 320 ? -1.280 7.766 0.239 1.00 87.69 320 TRP A C 1
ATOM 2571 O O . TRP A 1 320 ? -1.632 6.603 0.441 1.00 87.69 320 TRP A O 1
ATOM 2581 N N . TYR A 1 321 ? 0.005 8.137 0.184 1.00 77.69 321 TYR A N 1
ATOM 2582 C CA . TYR A 1 321 ? 1.160 7.230 0.179 1.00 77.69 321 TYR A CA 1
ATOM 2583 C C . TYR A 1 321 ? 2.370 7.834 0.908 1.00 77.69 321 TYR A C 1
ATOM 2585 O O . TYR A 1 321 ? 2.643 9.052 0.768 1.00 77.69 321 TYR A O 1
#

Mean predicted aligned error: 3.86 Å

Foldseek 3Di:
DDFDVVLLLVLLVLLLQQPFDDDQDPCLLFDDPDDLQLRLLLLLLLLLQQDQQDPPQWEQDPNDIAHRSRLSSNLSSVCCVVPSCCSFLVNLLVDALVNQLVSQAHPPVRRHGPPSRVSSVLSNLSSVLCCVPPVRTSLSLQVQCVQALVSSLVSCCSRQSQVQPLRLSSLVSQLVCVSVVSHHHPPLLNRWASQDQLLLLQCLQLPRDDADPVRLVCQVVLVDDPVNLSVSSNSSRVSLSSSCVSNVHRNSSVNQLSVLCSVPALDLPDRQLQDFDDRDPSNPVGTPDDDGRGSSCVRGVNNVDVVSSNGGRHDDDDSRD

pLDDT: mean 93.6, std 6.82, range [51.84, 98.88]

Solvent-accessible surface area (backbone atoms only — not comparable to full-atom values): 17079 Å² total; per-residue (Å²): 113,48,74,31,60,69,52,30,52,51,44,7,56,49,44,46,68,27,44,71,44,79,66,76,67,73,61,83,46,50,76,76,94,52,53,70,49,58,44,34,23,44,49,56,52,52,49,34,53,62,37,67,36,47,90,77,27,41,36,77,56,94,94,41,81,29,47,39,67,60,34,53,40,46,44,48,31,54,46,37,77,75,40,61,68,58,48,33,34,77,45,24,55,68,47,41,39,68,57,39,43,70,59,44,38,27,64,95,72,67,35,52,42,46,63,36,56,58,40,22,50,29,36,22,43,44,21,49,50,28,42,76,76,32,80,38,35,46,37,52,51,52,58,73,21,70,32,28,46,57,49,40,44,57,74,38,44,84,26,74,32,36,53,37,94,73,33,25,42,43,35,46,44,51,44,49,31,41,72,67,72,72,44,60,75,74,41,68,88,60,52,46,41,48,56,38,65,38,42,38,27,44,34,50,21,36,42,33,46,43,63,44,74,67,54,46,52,41,56,71,68,61,74,55,54,71,67,58,50,50,52,51,42,44,51,37,34,54,42,51,37,53,21,20,60,66,33,74,44,59,28,66,48,53,38,54,55,44,45,48,41,18,71,74,31,57,32,82,67,81,47,41,54,83,44,92,61,86,74,54,68,72,60,55,66,30,35,74,40,88,70,78,54,38,100,49,66,93,62,25,46,23,76,79,34,68,73,45,47,63,56,59,49,77,82,68,95,66,74,53,82

Radius of gyration: 19.38 Å; Cα contacts (8 Å, |Δi|>4): 517; chains: 1; bounding box: 50×40×50 Å

Nearest PDB structures (foldseek):
  7u1o-assembly1_A  TM=8.563E-01  e=7.975E-12  Sphaerobacter thermophilus DSM 20745
  7ulc-assembly1_A  TM=8.487E-01  e=1.245E-11  Sphaerobacter thermophilus DSM 20745
  7u5a-assembly2_B  TM=8.551E-01  e=2.145E-11  Sphaerobacter thermophilus DSM 20745
  7ugk-assembly1_A  TM=6.789E-01  e=8.154E-11  Homo sapiens
  7ou3-assembly1_A  TM=6.547E-01  e=2.494E-02  Thermococcus gammatolerans EJ3